Protein AF-A0A833DCB8-F1 (afdb_monomer_lite)

Foldseek 3Di:
DAFLLVLLVVLLVVLLVVLLVVLQVCLVPVQCVPPRNVRSVVSSVLSVLFRSLLSSLLSSLLSSQVSCCPHVVDDNVSSVVSNVVSVVSVVLLVVLVVCCVPPNDVVSVVVSSVLRNLSSVVSVVVSVVVSVVRVVVVVVVVVVPDDPPDDDDDDDDDDDDDDDPDPDPDDDDDDDDDDDDDDDDDDDDDPDPPDPVVSVVVSVVVSVVVVVVSVVVVD

Structure (mmCIF, N/CA/C/O backbone):
data_AF-A0A833DCB8-F1
#
_entry.id   AF-A0A833DCB8-F1
#
loop_
_atom_site.group_PDB
_atom_site.id
_atom_site.type_symbol
_atom_site.label_atom_id
_atom_site.label_alt_id
_atom_site.label_comp_id
_atom_site.label_asym_id
_atom_site.label_entity_id
_atom_site.label_seq_id
_atom_site.pdbx_PDB_ins_code
_atom_site.Cartn_x
_atom_site.Cartn_y
_atom_site.Cartn_z
_atom_site.occupancy
_atom_site.B_iso_or_equiv
_atom_site.auth_seq_id
_atom_site.auth_comp_id
_atom_site.auth_asym_id
_atom_site.auth_atom_id
_atom_site.pdbx_PDB_model_num
ATOM 1 N N . MET A 1 1 ? -1.117 3.081 22.158 1.00 76.56 1 MET A N 1
ATOM 2 C CA . MET A 1 1 ? -2.091 3.249 21.068 1.00 76.56 1 MET A CA 1
ATOM 3 C C . MET A 1 1 ? -3.380 3.449 21.789 1.00 76.56 1 MET A C 1
ATOM 5 O O . MET A 1 1 ? -3.918 2.490 22.339 1.00 76.56 1 MET A O 1
ATOM 9 N N . ASP A 1 2 ? -3.735 4.713 21.882 1.00 86.19 2 ASP A N 1
ATOM 10 C CA . ASP A 1 2 ? -4.699 5.190 22.863 1.00 86.19 2 ASP A CA 1
ATOM 11 C C . ASP A 1 2 ? -5.912 5.779 22.121 1.00 86.19 2 ASP A C 1
ATOM 13 O O . ASP A 1 2 ? -7.024 5.762 22.642 1.00 86.19 2 ASP A O 1
ATOM 17 N N . GLU A 1 3 ? -5.714 6.167 20.854 1.00 89.44 3 GLU A N 1
ATOM 18 C CA . GLU A 1 3 ? -6.728 6.666 19.926 1.00 89.44 3 GLU A CA 1
ATOM 19 C C . GLU A 1 3 ? -6.851 5.756 18.683 1.00 89.44 3 GLU A C 1
ATOM 21 O O . GLU A 1 3 ? -6.022 4.876 18.426 1.00 89.44 3 GLU A O 1
ATOM 26 N N . LEU A 1 4 ? -7.918 5.916 17.891 1.00 88.69 4 LEU A N 1
ATOM 27 C CA . LEU A 1 4 ? -8.176 5.051 16.728 1.00 88.69 4 LEU A CA 1
ATOM 28 C C . LEU A 1 4 ? -7.333 5.429 15.503 1.00 88.69 4 LEU A C 1
ATOM 30 O O . LEU A 1 4 ? -6.985 4.567 14.686 1.00 88.69 4 LEU A O 1
ATOM 34 N N . GLU A 1 5 ? -7.026 6.712 15.363 1.00 91.25 5 GLU A N 1
ATOM 35 C CA . GLU A 1 5 ? -6.170 7.289 14.335 1.00 91.25 5 GLU A CA 1
ATOM 36 C C . GLU A 1 5 ? -4.721 6.805 14.447 1.00 91.25 5 GLU A C 1
ATOM 38 O O . GLU A 1 5 ? -4.093 6.558 13.413 1.00 91.25 5 GLU A O 1
ATOM 43 N N . ASP A 1 6 ? -4.232 6.534 15.661 1.00 92.25 6 ASP A N 1
ATOM 44 C CA . ASP A 1 6 ? -2.918 5.928 15.906 1.00 92.25 6 ASP A CA 1
ATOM 45 C C . ASP A 1 6 ? -2.732 4.639 15.094 1.00 92.25 6 ASP A C 1
ATOM 47 O O . ASP A 1 6 ? -1.677 4.412 14.503 1.00 92.25 6 ASP A O 1
ATOM 51 N N . GLY A 1 7 ? -3.767 3.796 15.003 1.00 94.88 7 GLY A N 1
ATOM 52 C CA . GLY A 1 7 ? -3.706 2.560 14.221 1.00 94.88 7 GLY A CA 1
ATOM 53 C C . GLY A 1 7 ? -3.503 2.804 12.731 1.00 94.88 7 GLY A C 1
ATOM 54 O O . GLY A 1 7 ? -2.768 2.066 12.074 1.00 94.88 7 GLY A O 1
ATOM 55 N N . ILE A 1 8 ? -4.125 3.856 12.192 1.00 93.06 8 ILE A N 1
ATOM 56 C CA . ILE A 1 8 ? -3.953 4.261 10.792 1.00 93.06 8 ILE A CA 1
ATOM 57 C C . ILE A 1 8 ? -2.515 4.747 10.579 1.00 93.06 8 ILE A C 1
ATOM 59 O O . ILE A 1 8 ? -1.866 4.328 9.617 1.00 93.06 8 ILE A O 1
ATOM 63 N N . VAL A 1 9 ? -2.000 5.585 11.484 1.00 95.25 9 VAL A N 1
ATOM 64 C CA . VAL A 1 9 ? -0.655 6.177 11.399 1.00 95.25 9 VAL A CA 1
ATOM 65 C C . VAL A 1 9 ? 0.438 5.120 11.567 1.00 95.25 9 VAL A C 1
ATOM 67 O O . VAL A 1 9 ? 1.343 5.036 10.734 1.00 95.25 9 VAL A O 1
ATOM 70 N N . TYR A 1 10 ? 0.350 4.268 12.589 1.00 96.06 10 TYR A N 1
ATOM 71 C CA . TYR A 1 10 ? 1.314 3.190 12.817 1.00 96.06 10 TYR A CA 1
ATOM 72 C C . TYR A 1 10 ? 1.258 2.142 11.711 1.00 96.06 10 TYR A C 1
ATOM 74 O O . TYR A 1 10 ? 2.305 1.724 11.216 1.00 96.06 10 TYR A O 1
ATOM 82 N N . GLY A 1 11 ? 0.057 1.778 11.251 1.00 96.69 11 GLY A N 1
ATOM 83 C CA . GLY A 1 11 ? -0.112 0.909 10.091 1.00 96.69 11 GLY A CA 1
ATOM 84 C C . GLY A 1 11 ? 0.588 1.481 8.857 1.00 96.69 11 GLY A C 1
ATOM 85 O O . GLY A 1 11 ? 1.397 0.790 8.238 1.00 96.69 11 GLY A O 1
ATOM 86 N N . ALA A 1 12 ? 0.345 2.753 8.531 1.00 95.75 12 ALA A N 1
ATOM 87 C CA . ALA A 1 12 ? 0.998 3.447 7.421 1.00 95.75 12 ALA A CA 1
ATOM 88 C C . ALA A 1 12 ? 2.532 3.471 7.557 1.00 95.75 12 ALA A C 1
ATOM 90 O O . ALA A 1 12 ? 3.237 3.169 6.594 1.00 95.75 12 ALA A O 1
ATOM 91 N N . ALA A 1 13 ? 3.056 3.766 8.751 1.00 96.62 13 ALA A N 1
ATOM 92 C CA . ALA A 1 13 ? 4.493 3.779 9.023 1.00 96.62 13 ALA A CA 1
ATOM 93 C C . ALA A 1 13 ? 5.138 2.394 8.836 1.00 96.62 13 ALA A C 1
ATOM 95 O O . ALA A 1 13 ? 6.188 2.284 8.200 1.00 96.62 13 ALA A O 1
ATOM 96 N N . CYS A 1 14 ? 4.489 1.325 9.314 1.00 96.88 14 CYS A N 1
ATOM 97 C CA . CYS A 1 14 ? 4.938 -0.048 9.077 1.00 96.88 14 CYS A CA 1
ATOM 98 C C . CYS A 1 14 ? 4.983 -0.385 7.577 1.00 96.88 14 CYS A C 1
ATOM 100 O O . CYS A 1 14 ? 5.952 -0.987 7.116 1.00 96.88 14 CYS A O 1
ATOM 102 N N . GLY A 1 15 ? 3.970 0.031 6.810 1.00 96.06 15 GLY A N 1
ATOM 103 C CA . GLY A 1 15 ? 3.917 -0.173 5.359 1.00 96.06 15 GLY A CA 1
ATOM 104 C C . GLY A 1 15 ? 5.004 0.581 4.604 1.00 96.06 15 GLY A C 1
ATOM 105 O O . GLY A 1 15 ? 5.627 0.011 3.713 1.00 96.06 15 GLY A O 1
ATOM 106 N N . LEU A 1 16 ? 5.289 1.827 4.993 1.00 94.44 16 LEU A N 1
ATOM 107 C CA . LEU A 1 16 ? 6.409 2.593 4.437 1.00 94.44 16 LEU A CA 1
ATOM 108 C C . LEU A 1 16 ? 7.745 1.891 4.673 1.00 94.44 16 LEU A C 1
ATOM 110 O O . LEU A 1 16 ? 8.531 1.760 3.738 1.00 94.44 16 LEU A O 1
ATOM 114 N N . GLY A 1 17 ? 7.994 1.433 5.904 1.00 95.69 17 GLY A N 1
ATOM 115 C CA . GLY A 1 17 ? 9.221 0.719 6.252 1.00 95.69 17 GLY A CA 1
ATOM 116 C C . GLY A 1 17 ? 9.374 -0.575 5.453 1.00 95.69 17 GLY A C 1
ATOM 117 O O . GLY A 1 17 ? 10.402 -0.780 4.813 1.00 95.69 17 GLY A O 1
ATOM 118 N N . PHE A 1 18 ? 8.323 -1.402 5.423 1.00 95.31 18 PHE A N 1
ATOM 119 C CA . PHE A 1 18 ? 8.301 -2.639 4.642 1.00 95.31 18 PHE A CA 1
ATOM 120 C C . PHE A 1 18 ? 8.544 -2.372 3.153 1.00 95.31 18 PHE A C 1
ATOM 122 O O . PHE A 1 18 ? 9.440 -2.966 2.555 1.00 95.31 18 PHE A O 1
ATOM 129 N N . GLY A 1 19 ? 7.789 -1.437 2.568 1.00 94.31 19 GLY A N 1
ATOM 130 C CA . GLY A 1 19 ? 7.913 -1.078 1.162 1.00 94.31 19 GLY A CA 1
ATOM 131 C C . GLY A 1 19 ? 9.297 -0.522 0.827 1.00 94.31 19 GLY A C 1
ATOM 132 O O . GLY A 1 19 ? 9.844 -0.848 -0.221 1.00 94.31 19 GLY A O 1
ATOM 133 N N . ALA A 1 20 ? 9.896 0.287 1.705 1.00 92.94 20 ALA A N 1
ATOM 134 C CA . ALA A 1 20 ? 11.244 0.812 1.503 1.00 92.94 20 ALA A CA 1
ATOM 135 C C . ALA A 1 20 ? 12.294 -0.304 1.480 1.00 92.94 20 ALA A C 1
ATOM 137 O O . ALA A 1 20 ? 13.124 -0.339 0.571 1.00 92.94 20 ALA A O 1
ATOM 138 N N . THR A 1 21 ? 12.239 -1.238 2.433 1.00 93.94 21 THR A N 1
ATOM 139 C CA . THR A 1 21 ? 13.146 -2.393 2.461 1.00 93.94 21 THR A CA 1
ATOM 140 C C . THR A 1 21 ? 12.972 -3.270 1.225 1.00 93.94 21 THR A C 1
ATOM 142 O O . THR A 1 21 ? 13.959 -3.627 0.582 1.00 93.94 21 THR A O 1
ATOM 145 N N . GLU A 1 22 ? 11.727 -3.572 0.854 1.00 93.19 22 GLU A N 1
ATOM 146 C CA . GLU A 1 22 ? 11.414 -4.353 -0.340 1.00 93.19 22 GLU A CA 1
ATOM 147 C C . GLU A 1 22 ? 11.957 -3.670 -1.603 1.00 93.19 22 GLU A C 1
ATOM 149 O O . GLU A 1 22 ? 12.611 -4.291 -2.439 1.00 93.19 22 GLU A O 1
ATOM 154 N N . ASN A 1 23 ? 11.749 -2.361 -1.719 1.00 92.69 23 ASN A N 1
ATOM 155 C CA . ASN A 1 23 ? 12.178 -1.589 -2.868 1.00 92.69 23 ASN A CA 1
ATOM 156 C C . ASN A 1 23 ? 13.705 -1.542 -3.024 1.00 92.69 23 ASN A C 1
ATOM 158 O O . ASN A 1 23 ? 14.220 -1.706 -4.129 1.00 92.69 23 ASN A O 1
ATOM 162 N N . VAL A 1 24 ? 14.437 -1.366 -1.922 1.00 91.12 24 VAL A N 1
ATOM 163 C CA . VAL A 1 24 ? 15.904 -1.435 -1.938 1.00 91.12 24 VAL A CA 1
ATOM 164 C C . VAL A 1 24 ? 16.368 -2.814 -2.399 1.00 91.12 24 VAL A C 1
ATOM 166 O O . VAL A 1 24 ? 17.263 -2.897 -3.237 1.00 91.12 24 VAL A O 1
ATOM 169 N N . MET A 1 25 ? 15.735 -3.887 -1.913 1.00 92.94 25 MET A N 1
ATOM 170 C CA . MET A 1 25 ? 16.063 -5.247 -2.338 1.00 92.94 25 MET A CA 1
ATOM 171 C C . MET A 1 25 ? 15.856 -5.424 -3.848 1.00 92.94 25 MET A C 1
ATOM 173 O O . MET A 1 25 ? 16.794 -5.828 -4.524 1.00 92.94 25 MET A O 1
ATOM 177 N N . TYR A 1 26 ? 14.701 -5.027 -4.395 1.00 90.88 26 TYR A N 1
ATOM 178 C CA . TYR A 1 26 ? 14.439 -5.080 -5.843 1.00 90.88 26 TYR A CA 1
ATOM 179 C C . TYR A 1 26 ? 15.390 -4.206 -6.666 1.00 90.88 26 TYR A C 1
ATOM 181 O O . TYR A 1 26 ? 15.801 -4.592 -7.759 1.00 90.88 26 TYR A O 1
ATOM 189 N N . GLY A 1 27 ? 15.750 -3.026 -6.162 1.00 91.12 27 GLY A N 1
ATOM 190 C CA . GLY A 1 27 ? 16.742 -2.171 -6.805 1.00 91.12 27 GLY A CA 1
ATOM 191 C C . GLY A 1 27 ? 18.103 -2.860 -6.900 1.00 91.12 27 GLY A C 1
ATOM 192 O O . GLY A 1 27 ? 18.726 -2.831 -7.959 1.00 91.12 27 GLY A O 1
ATOM 193 N N . LEU A 1 28 ? 18.551 -3.491 -5.810 1.00 92.19 28 LEU A N 1
ATOM 194 C CA . LEU A 1 28 ? 19.846 -4.168 -5.724 1.00 92.19 28 LEU A CA 1
ATOM 195 C C . LEU A 1 28 ? 19.892 -5.501 -6.478 1.00 92.19 28 LEU A C 1
ATOM 197 O O . LEU A 1 28 ? 20.966 -5.877 -6.942 1.00 92.19 28 LEU A O 1
ATOM 201 N N . THR A 1 29 ? 18.772 -6.217 -6.590 1.00 92.19 29 THR A N 1
ATOM 202 C CA . THR A 1 29 ? 18.709 -7.490 -7.318 1.00 92.19 29 THR A CA 1
ATOM 203 C C . THR A 1 29 ? 18.375 -7.265 -8.789 1.00 92.19 29 THR A C 1
ATOM 205 O O . THR A 1 29 ? 19.232 -7.453 -9.647 1.00 92.19 29 THR A O 1
ATOM 208 N N . GLU A 1 30 ? 17.163 -6.807 -9.091 1.00 90.50 30 GLU A N 1
ATOM 209 C CA . GLU A 1 30 ? 16.646 -6.704 -10.460 1.00 90.50 30 GLU A CA 1
ATOM 210 C C . GLU A 1 30 ? 17.193 -5.469 -11.181 1.00 90.50 30 GLU A C 1
ATOM 212 O O . GLU A 1 30 ? 17.676 -5.549 -12.309 1.00 90.50 30 GLU A O 1
ATOM 217 N N . GLY A 1 31 ? 17.151 -4.306 -10.525 1.00 90.56 31 GLY A N 1
ATOM 218 C CA . GLY A 1 31 ? 17.529 -3.038 -11.158 1.00 90.56 31 GLY A CA 1
ATOM 219 C C . GLY A 1 31 ? 19.014 -2.970 -11.484 1.00 90.56 31 GLY A C 1
ATOM 220 O O . GLY A 1 31 ? 19.402 -2.576 -12.587 1.00 90.56 31 GLY A O 1
ATOM 221 N N . LEU A 1 32 ? 19.841 -3.397 -10.530 1.00 91.00 32 LEU A N 1
ATOM 222 C CA . LEU A 1 32 ? 21.285 -3.465 -10.687 1.00 91.00 32 LEU A CA 1
ATOM 223 C C . LEU A 1 32 ? 21.687 -4.477 -11.766 1.00 91.00 32 LEU A C 1
ATOM 225 O O . LEU A 1 32 ? 22.561 -4.172 -12.576 1.00 91.00 32 LEU A O 1
ATOM 229 N N . ALA A 1 33 ? 21.037 -5.644 -11.815 1.00 93.62 33 ALA A N 1
ATOM 230 C CA . ALA A 1 33 ? 21.297 -6.650 -12.843 1.00 93.62 33 ALA A CA 1
ATOM 231 C C . ALA A 1 33 ? 20.876 -6.182 -14.245 1.00 93.62 33 ALA A C 1
ATOM 233 O O . ALA A 1 33 ? 21.573 -6.465 -15.216 1.00 93.62 33 ALA A O 1
ATOM 234 N N . ALA A 1 34 ? 19.771 -5.440 -14.355 1.00 91.19 34 ALA A N 1
ATOM 235 C CA . ALA A 1 34 ? 19.236 -4.995 -15.637 1.00 91.19 34 ALA A CA 1
ATOM 236 C C . ALA A 1 34 ? 20.060 -3.872 -16.290 1.00 91.19 34 ALA A C 1
ATOM 238 O O . ALA A 1 34 ? 20.309 -3.915 -17.493 1.00 91.19 34 ALA A O 1
ATOM 239 N N . ALA A 1 35 ? 20.467 -2.849 -15.526 1.00 92.75 35 ALA A N 1
ATOM 240 C CA . ALA A 1 35 ? 21.157 -1.678 -16.088 1.00 92.75 35 ALA A CA 1
ATOM 241 C C . ALA A 1 35 ? 22.149 -1.009 -15.117 1.00 92.75 35 ALA A C 1
ATOM 243 O O . ALA A 1 35 ? 22.366 0.208 -15.161 1.00 92.75 35 ALA A O 1
ATOM 244 N N . GLY A 1 36 ? 22.752 -1.782 -14.211 1.00 93.56 36 GLY A N 1
ATOM 245 C CA . GLY A 1 36 ? 23.718 -1.272 -13.243 1.00 93.56 36 GLY A CA 1
ATOM 246 C C . GLY A 1 36 ? 23.106 -0.223 -12.312 1.00 93.56 36 GLY A C 1
ATOM 247 O O . GLY A 1 36 ? 21.924 -0.264 -11.972 1.00 93.56 36 GLY A O 1
ATOM 248 N N . PHE A 1 37 ? 23.916 0.749 -11.888 1.00 92.94 37 PHE A N 1
ATOM 249 C CA . PHE A 1 37 ? 23.464 1.794 -10.965 1.00 92.94 37 PHE A CA 1
ATOM 250 C C . PHE A 1 37 ? 22.255 2.582 -11.501 1.00 92.94 37 PHE A C 1
ATOM 252 O O . PHE A 1 37 ? 21.364 2.935 -10.732 1.00 92.94 37 PHE A O 1
ATOM 259 N N . ALA A 1 38 ? 22.197 2.825 -12.816 1.00 92.50 38 ALA A N 1
ATOM 260 C CA . ALA A 1 38 ? 21.089 3.543 -13.440 1.00 92.50 38 ALA A CA 1
ATOM 261 C C . ALA A 1 38 ? 19.772 2.752 -13.355 1.00 92.50 38 ALA A C 1
ATOM 263 O O . ALA A 1 38 ? 18.747 3.324 -12.987 1.00 92.50 38 ALA A O 1
ATOM 264 N N . GLY A 1 39 ? 19.805 1.441 -13.622 1.00 90.31 39 GLY A N 1
ATOM 265 C CA . GLY A 1 39 ? 18.637 0.565 -13.480 1.00 90.31 39 GLY A CA 1
ATOM 266 C C . GLY A 1 39 ? 18.159 0.448 -12.036 1.00 90.31 39 GLY A C 1
ATOM 267 O O . GLY A 1 39 ? 16.965 0.574 -11.769 1.00 90.31 39 GLY A O 1
ATOM 268 N N . MET A 1 40 ? 19.092 0.298 -11.092 1.00 92.81 40 MET A N 1
ATOM 269 C CA . MET A 1 40 ? 18.798 0.313 -9.657 1.00 92.81 40 MET A CA 1
ATOM 270 C C . MET A 1 40 ? 18.100 1.614 -9.246 1.00 92.81 40 MET A C 1
ATOM 272 O O . MET A 1 40 ? 17.023 1.573 -8.652 1.00 92.81 40 MET A O 1
ATOM 276 N N . ALA A 1 41 ? 18.688 2.769 -9.572 1.00 92.25 41 ALA A N 1
ATOM 277 C CA . ALA A 1 41 ? 18.132 4.070 -9.213 1.00 92.25 41 ALA A CA 1
ATOM 278 C C . ALA A 1 41 ? 16.745 4.287 -9.839 1.00 92.25 41 ALA A C 1
ATOM 280 O O . ALA A 1 41 ? 15.821 4.727 -9.155 1.00 92.25 41 ALA A O 1
ATOM 281 N N . PHE A 1 42 ? 16.581 3.929 -11.115 1.00 90.75 42 PHE A N 1
ATOM 282 C CA . PHE A 1 42 ? 15.309 4.042 -11.821 1.00 90.75 42 PHE A CA 1
ATOM 283 C C . PHE A 1 42 ? 14.210 3.183 -11.184 1.00 90.75 42 PHE A C 1
ATOM 285 O O . PHE A 1 42 ? 13.135 3.701 -10.866 1.00 90.75 42 PHE A O 1
ATOM 292 N N . LEU A 1 43 ? 14.482 1.894 -10.936 1.00 90.69 43 LEU A N 1
ATOM 293 C CA . LEU A 1 43 ? 13.506 1.008 -10.300 1.00 90.69 43 LEU A CA 1
ATOM 294 C C . LEU A 1 43 ? 13.140 1.488 -8.898 1.00 90.69 43 LEU A C 1
ATOM 296 O O . LEU A 1 43 ? 11.953 1.522 -8.578 1.00 90.69 43 LEU A O 1
ATOM 300 N N . ILE A 1 44 ? 14.117 1.924 -8.095 1.00 91.50 44 ILE A N 1
ATOM 301 C CA . ILE A 1 44 ? 13.858 2.457 -6.753 1.00 91.50 44 ILE A CA 1
ATOM 302 C C . ILE A 1 44 ? 12.895 3.649 -6.817 1.00 91.50 44 ILE A C 1
ATOM 304 O O . ILE A 1 44 ? 11.943 3.711 -6.035 1.00 91.50 44 ILE A O 1
ATOM 308 N N . VAL A 1 45 ? 13.080 4.581 -7.753 1.00 91.00 45 VAL A N 1
ATOM 309 C CA . VAL A 1 45 ? 12.201 5.755 -7.882 1.00 91.00 45 VAL A CA 1
ATOM 310 C C . VAL A 1 45 ? 10.777 5.349 -8.271 1.00 91.00 45 VAL A C 1
ATOM 312 O O . VAL A 1 45 ? 9.822 5.724 -7.587 1.00 91.00 45 VAL A O 1
ATOM 315 N N . ILE A 1 46 ? 10.615 4.540 -9.320 1.00 90.12 46 ILE A N 1
ATOM 316 C CA . ILE A 1 46 ? 9.288 4.125 -9.806 1.00 90.12 46 ILE A CA 1
ATOM 317 C C . ILE A 1 46 ? 8.532 3.312 -8.749 1.00 90.12 46 ILE A C 1
ATOM 319 O O . ILE A 1 46 ? 7.339 3.528 -8.511 1.00 90.12 46 ILE A O 1
ATOM 323 N N . ARG A 1 47 ? 9.219 2.401 -8.060 1.00 90.31 47 ARG A N 1
ATOM 324 C CA . ARG A 1 47 ? 8.633 1.573 -6.999 1.00 90.31 47 ARG A CA 1
ATOM 325 C C . ARG A 1 47 ? 8.331 2.351 -5.722 1.00 90.31 47 ARG A C 1
ATOM 327 O O . ARG A 1 47 ? 7.431 1.957 -4.987 1.00 90.31 47 ARG A O 1
ATOM 334 N N . THR A 1 48 ? 9.008 3.474 -5.478 1.00 89.06 48 THR A N 1
ATOM 335 C CA . THR A 1 48 ? 8.661 4.371 -4.364 1.00 89.06 48 THR A CA 1
ATOM 336 C C . THR A 1 48 ? 7.264 4.951 -4.545 1.00 89.06 48 THR A C 1
ATOM 338 O O . THR A 1 48 ? 6.472 4.978 -3.610 1.00 89.06 48 THR A O 1
ATOM 341 N N . VAL A 1 49 ? 6.926 5.368 -5.763 1.00 86.81 49 VAL A N 1
ATOM 342 C CA . VAL A 1 49 ? 5.599 5.927 -6.044 1.00 86.81 49 VAL A CA 1
ATOM 343 C C . VAL A 1 49 ? 4.537 4.829 -6.162 1.00 86.81 49 VAL A C 1
ATOM 345 O O . VAL A 1 49 ? 3.394 5.042 -5.773 1.00 86.81 49 VAL A O 1
ATOM 348 N N . SER A 1 50 ? 4.900 3.650 -6.671 1.00 88.88 50 SER A N 1
ATOM 349 C CA . SER A 1 50 ? 3.937 2.573 -6.923 1.00 88.88 50 SER A CA 1
ATOM 350 C C . SER A 1 50 ? 3.782 1.584 -5.757 1.00 88.88 50 SER A C 1
ATOM 352 O O . SER A 1 50 ? 2.707 1.512 -5.165 1.00 88.88 50 SER A O 1
ATOM 354 N N . SER A 1 51 ? 4.841 0.860 -5.380 1.00 88.94 51 SER A N 1
ATOM 355 C CA . SER A 1 51 ? 4.796 -0.186 -4.342 1.00 88.94 51 SER A CA 1
ATOM 356 C C . SER A 1 51 ? 4.767 0.385 -2.919 1.00 88.94 51 SER A C 1
ATOM 358 O O . SER A 1 51 ? 3.921 0.003 -2.111 1.00 88.94 51 SER A O 1
ATOM 360 N N . ILE A 1 52 ? 5.644 1.344 -2.590 1.00 93.50 52 ILE A N 1
ATOM 361 C CA . ILE A 1 52 ? 5.749 1.843 -1.204 1.00 93.50 52 ILE A CA 1
ATOM 362 C C . ILE A 1 52 ? 4.440 2.502 -0.752 1.00 93.50 52 ILE A C 1
ATOM 364 O O . ILE A 1 52 ? 3.971 2.255 0.361 1.00 93.50 52 ILE A O 1
ATOM 368 N N . LEU A 1 53 ? 3.813 3.301 -1.620 1.00 91.75 53 LEU A N 1
ATOM 369 C CA . LEU A 1 53 ? 2.528 3.924 -1.303 1.00 91.75 53 LEU A CA 1
ATOM 370 C C . LEU A 1 53 ? 1.382 2.905 -1.217 1.00 91.75 53 LEU A C 1
ATOM 372 O O . LEU A 1 53 ? 0.497 3.065 -0.377 1.00 91.75 53 LEU A O 1
ATOM 376 N N . LEU A 1 54 ? 1.405 1.833 -2.015 1.00 93.88 54 LEU A N 1
ATOM 377 C CA . LEU A 1 54 ? 0.452 0.730 -1.877 1.00 93.88 54 LEU A CA 1
ATOM 378 C C . LEU A 1 54 ? 0.596 0.037 -0.517 1.00 93.88 54 LEU A C 1
ATOM 380 O O . LEU A 1 54 ? -0.409 -0.219 0.153 1.00 93.88 54 LEU A O 1
ATOM 384 N N . HIS A 1 55 ? 1.828 -0.255 -0.095 1.00 95.69 55 HIS A N 1
ATOM 385 C CA . HIS A 1 55 ? 2.087 -0.838 1.218 1.00 95.69 55 HIS A CA 1
ATOM 386 C C . HIS A 1 55 ? 1.582 0.076 2.326 1.00 95.69 55 HIS A C 1
ATOM 388 O O . HIS A 1 55 ? 0.803 -0.390 3.147 1.00 95.69 55 HIS A O 1
ATOM 394 N N . LEU A 1 56 ? 1.906 1.373 2.285 1.00 95.44 56 LEU A N 1
ATOM 395 C CA . LEU A 1 56 ? 1.364 2.369 3.215 1.00 95.44 56 LEU A CA 1
ATOM 396 C C . LEU A 1 56 ? -0.166 2.288 3.316 1.00 95.44 56 LEU A C 1
ATOM 398 O O . LEU A 1 56 ? -0.711 2.233 4.417 1.00 95.44 56 LEU A O 1
ATOM 402 N N . VAL A 1 57 ? -0.873 2.270 2.182 1.00 93.75 57 VAL A N 1
ATOM 403 C CA . VAL A 1 57 ? -2.344 2.269 2.173 1.00 93.75 57 VAL A CA 1
ATOM 404 C C . VAL A 1 57 ? -2.889 0.963 2.749 1.00 93.75 57 VAL A C 1
ATOM 406 O O . VAL A 1 57 ? -3.747 0.974 3.631 1.00 93.75 57 VAL A O 1
ATOM 409 N N . THR A 1 58 ? -2.385 -0.174 2.286 1.00 95.94 58 THR A N 1
ATOM 410 C CA . THR A 1 58 ? -2.885 -1.502 2.674 1.00 95.94 58 THR A CA 1
ATOM 411 C C . THR A 1 58 ? -2.611 -1.814 4.147 1.00 95.94 58 THR A C 1
ATOM 413 O O . THR A 1 58 ? -3.502 -2.287 4.861 1.00 95.94 58 THR A O 1
ATOM 416 N N . THR A 1 59 ? -1.431 -1.472 4.661 1.00 97.19 59 THR A N 1
ATOM 417 C CA . THR A 1 59 ? -1.113 -1.657 6.081 1.00 97.19 59 THR A CA 1
ATOM 418 C C . THR A 1 59 ? -1.856 -0.667 6.974 1.00 97.19 59 THR A C 1
ATOM 420 O O . THR A 1 59 ? -2.203 -1.036 8.094 1.00 97.19 59 THR A O 1
ATOM 423 N N . SER A 1 60 ? -2.190 0.539 6.491 1.00 95.81 60 SER A N 1
ATOM 424 C CA . SER A 1 60 ? -3.034 1.485 7.242 1.00 95.81 60 SER A CA 1
ATOM 425 C C . SER A 1 60 ? -4.443 0.937 7.506 1.00 95.81 60 SER A C 1
ATOM 427 O O . SER A 1 60 ? -4.964 1.096 8.609 1.00 95.81 60 SER A O 1
ATOM 429 N N . TYR A 1 61 ? -5.038 0.203 6.552 1.00 94.69 61 TYR A N 1
ATOM 430 C CA . TYR A 1 61 ? -6.326 -0.469 6.764 1.00 94.69 61 TYR A CA 1
ATOM 431 C C . TYR A 1 61 ? -6.226 -1.534 7.854 1.00 94.69 61 TYR A C 1
ATOM 433 O O . TYR A 1 61 ? -7.046 -1.561 8.772 1.00 94.69 61 TYR A O 1
ATOM 441 N N . THR A 1 62 ? -5.202 -2.386 7.786 1.00 96.56 62 THR A N 1
ATOM 442 C CA . THR A 1 62 ? -4.987 -3.430 8.800 1.00 96.56 62 THR A CA 1
ATOM 443 C C . THR A 1 62 ? -4.745 -2.808 10.179 1.00 96.56 62 THR A C 1
ATOM 445 O O . THR A 1 62 ? -5.366 -3.228 11.154 1.00 96.56 62 THR A O 1
ATOM 448 N N . GLY A 1 63 ? -3.926 -1.754 10.251 1.00 96.69 63 GLY A N 1
ATOM 449 C CA . GLY A 1 63 ? -3.675 -0.990 11.473 1.00 96.69 63 GLY A CA 1
ATOM 450 C C . GLY A 1 63 ? -4.941 -0.360 12.061 1.00 96.69 63 GLY A C 1
ATOM 451 O O . GLY A 1 63 ? -5.166 -0.460 13.265 1.00 96.69 63 GLY A O 1
ATOM 452 N N . HIS A 1 64 ? -5.839 0.176 11.226 1.00 94.38 64 HIS A N 1
ATOM 453 C CA . HIS A 1 64 ? -7.149 0.656 11.678 1.00 94.38 64 HIS A CA 1
ATOM 454 C C . HIS A 1 64 ? -7.997 -0.460 12.305 1.00 94.38 64 HIS A C 1
ATOM 456 O O . HIS A 1 64 ? -8.627 -0.256 13.342 1.00 94.38 64 HIS A O 1
ATOM 462 N N . GLY A 1 65 ? -8.003 -1.653 11.703 1.00 94.75 65 GLY A N 1
ATOM 463 C CA . GLY A 1 65 ? -8.687 -2.818 12.264 1.00 94.75 65 GLY A CA 1
ATOM 464 C C . GLY A 1 65 ? -8.134 -3.222 13.632 1.00 94.75 65 GLY A C 1
ATOM 465 O O . GLY A 1 65 ? -8.913 -3.481 14.548 1.00 94.75 65 GLY A O 1
ATOM 466 N N . ILE A 1 66 ? -6.806 -3.220 13.783 1.00 97.12 66 ILE A N 1
ATOM 467 C CA . ILE A 1 66 ? -6.124 -3.496 15.058 1.00 97.12 66 ILE A CA 1
ATOM 468 C C . ILE A 1 66 ? -6.482 -2.435 16.107 1.00 97.12 66 ILE A C 1
ATOM 470 O O . ILE A 1 66 ? -6.791 -2.798 17.239 1.00 97.12 66 ILE A O 1
ATOM 474 N N . ALA A 1 67 ? -6.523 -1.151 15.742 1.00 95.88 67 ALA A N 1
ATOM 475 C CA . ALA A 1 67 ? -6.952 -0.094 16.657 1.00 95.88 67 ALA A CA 1
ATOM 476 C C . ALA A 1 67 ? -8.391 -0.273 17.134 1.00 95.88 67 ALA A C 1
ATOM 478 O O . ALA A 1 67 ? -8.642 -0.193 18.331 1.00 95.88 67 ALA A O 1
ATOM 479 N N . ARG A 1 68 ? -9.330 -0.610 16.243 1.00 92.56 68 ARG A N 1
ATOM 480 C CA . ARG A 1 68 ? -10.718 -0.890 16.653 1.00 92.56 68 ARG A CA 1
ATOM 481 C C . ARG A 1 68 ? -10.811 -2.085 17.604 1.00 92.56 68 ARG A C 1
ATOM 483 O O . ARG A 1 68 ? -11.584 -2.049 18.554 1.00 92.56 68 ARG A O 1
ATOM 490 N N . TYR A 1 69 ? -9.998 -3.115 17.390 1.00 96.25 69 TYR A N 1
ATOM 491 C CA . TYR A 1 69 ? -9.914 -4.258 18.300 1.00 96.25 69 TYR A CA 1
ATOM 492 C C . TYR A 1 69 ? -9.346 -3.872 19.677 1.00 96.25 69 TYR A C 1
ATOM 494 O O . TYR A 1 69 ? -9.932 -4.217 20.699 1.00 96.25 69 TYR A O 1
ATOM 502 N N . MET A 1 70 ? -8.229 -3.140 19.720 1.00 95.50 70 MET A N 1
ATOM 503 C CA . MET A 1 70 ? -7.521 -2.841 20.972 1.00 95.50 70 MET A CA 1
ATOM 504 C C . MET A 1 70 ? -8.141 -1.695 21.780 1.00 95.50 70 MET A C 1
ATOM 506 O O . MET A 1 70 ? -8.170 -1.779 23.002 1.00 95.50 70 MET A O 1
ATOM 510 N N . VAL A 1 71 ? -8.611 -0.637 21.114 1.00 93.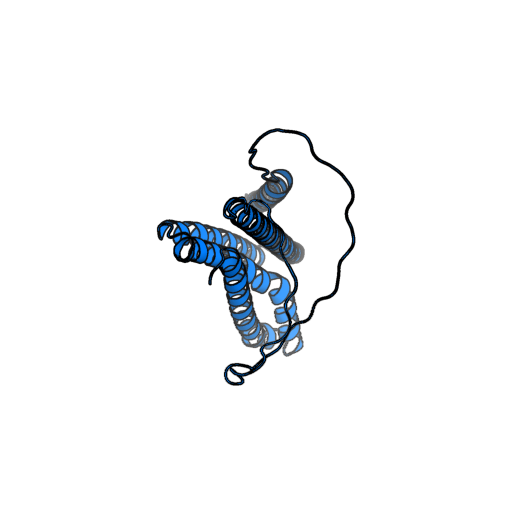50 71 VAL A N 1
ATOM 511 C CA . VAL A 1 71 ? -9.095 0.598 21.757 1.00 93.50 71 VAL A CA 1
ATOM 512 C C . VAL A 1 71 ? -10.595 0.518 22.045 1.00 93.50 71 VAL A C 1
ATOM 514 O O . VAL A 1 71 ? -11.017 0.768 23.168 1.00 93.50 71 VAL A O 1
ATOM 517 N N . ASN A 1 72 ? -11.409 0.099 21.068 1.00 90.62 72 ASN A N 1
ATOM 518 C CA . ASN A 1 72 ? -12.866 -0.004 21.253 1.00 90.62 72 ASN A CA 1
ATOM 519 C C . ASN A 1 72 ? -13.317 -1.348 21.852 1.00 90.62 72 ASN A C 1
ATOM 521 O O . ASN A 1 72 ? -14.506 -1.527 22.111 1.00 90.62 72 ASN A O 1
ATOM 525 N N . GLY A 1 73 ? -12.413 -2.322 22.008 1.00 92.75 73 GLY A N 1
ATOM 526 C CA . GLY A 1 73 ? -12.764 -3.675 22.453 1.00 92.75 73 GLY A CA 1
ATOM 527 C C . GLY A 1 73 ? -13.654 -4.441 21.465 1.00 92.75 73 GLY A C 1
ATOM 528 O O . GLY A 1 73 ? -14.388 -5.347 21.862 1.00 92.75 73 GLY A O 1
ATOM 529 N N . GLU A 1 74 ? -13.634 -4.073 20.180 1.00 94.12 74 GLU A N 1
ATOM 530 C CA . GLU A 1 74 ? -14.397 -4.772 19.143 1.00 94.12 74 GLU A CA 1
ATOM 531 C C . GLU A 1 74 ? -13.877 -6.208 18.936 1.00 94.12 74 GLU A C 1
ATOM 533 O O . GLU A 1 74 ? -12.717 -6.493 19.226 1.00 94.12 74 GLU A O 1
ATOM 538 N N . PRO A 1 75 ? -14.686 -7.147 18.413 1.00 95.38 75 PRO A N 1
ATOM 539 C CA . PRO A 1 75 ? -14.223 -8.512 18.182 1.00 95.38 75 PRO A CA 1
ATOM 540 C C . PRO A 1 75 ? -13.111 -8.576 17.124 1.00 95.38 75 PRO A C 1
ATOM 542 O O . PRO A 1 75 ? -13.091 -7.812 16.158 1.00 95.38 75 PRO A O 1
ATOM 545 N N . PHE A 1 76 ? -12.227 -9.574 17.239 1.00 96.19 76 PHE A N 1
ATOM 546 C CA . PHE A 1 76 ? -11.103 -9.789 16.312 1.00 96.19 76 PHE A CA 1
ATOM 547 C C . PHE A 1 76 ? -11.528 -9.943 14.835 1.00 96.19 76 PHE A C 1
ATOM 549 O O . PHE A 1 76 ? -10.749 -9.687 13.917 1.00 96.19 76 PHE A O 1
ATOM 556 N N . THR A 1 77 ? -12.792 -10.292 14.577 1.00 94.69 77 THR A N 1
ATOM 557 C CA . THR A 1 77 ? -13.391 -10.322 13.231 1.00 94.69 77 THR A CA 1
ATOM 558 C C . THR A 1 77 ? -13.278 -8.982 12.496 1.00 94.69 77 THR A C 1
ATOM 560 O O . THR A 1 77 ? -13.219 -8.957 11.266 1.00 94.69 77 THR A O 1
ATOM 563 N N . VAL A 1 78 ? -13.180 -7.868 13.225 1.00 92.19 78 VAL A N 1
ATOM 564 C CA . VAL A 1 78 ? -12.958 -6.532 12.661 1.00 92.19 78 VAL A CA 1
ATOM 565 C C . VAL A 1 78 ? -11.550 -6.393 12.091 1.00 92.19 78 VAL A C 1
ATOM 567 O O . VAL A 1 78 ? -11.404 -5.871 10.986 1.00 92.19 78 VAL A O 1
ATOM 570 N N . VAL A 1 79 ? -10.529 -6.928 12.769 1.00 95.50 79 VAL A N 1
ATOM 571 C CA . VAL A 1 79 ? -9.157 -6.989 12.237 1.00 95.50 79 VAL A CA 1
ATOM 572 C C . VAL A 1 79 ? -9.152 -7.764 10.925 1.00 95.50 79 VAL A C 1
ATOM 574 O O . VAL A 1 79 ? -8.644 -7.271 9.919 1.00 95.50 79 VAL A O 1
ATOM 577 N N . LEU A 1 80 ? -9.798 -8.935 10.909 1.00 95.25 80 LEU A N 1
ATOM 578 C CA . LEU A 1 80 ? -9.875 -9.780 9.719 1.00 95.25 80 LEU A CA 1
ATOM 579 C C . LEU A 1 80 ? -10.579 -9.074 8.554 1.00 95.25 80 LEU A C 1
ATOM 581 O O . LEU A 1 80 ? -10.109 -9.149 7.423 1.00 95.25 80 LEU A O 1
ATOM 585 N N . LYS A 1 81 ? -11.666 -8.339 8.818 1.00 92.75 81 LYS A N 1
ATOM 586 C CA . LYS A 1 81 ? -12.367 -7.547 7.798 1.00 92.75 81 LYS A CA 1
ATOM 587 C C . LYS A 1 81 ? -11.433 -6.545 7.119 1.00 92.75 81 LYS A C 1
ATOM 589 O O . LYS A 1 81 ? -11.390 -6.493 5.892 1.00 92.75 81 LYS A O 1
ATOM 594 N N . TYR A 1 82 ? -10.700 -5.742 7.889 1.00 92.12 82 TYR A N 1
ATOM 595 C CA . TYR A 1 82 ? -9.809 -4.737 7.302 1.00 92.12 82 TYR A CA 1
ATOM 596 C C . TYR A 1 82 ? -8.548 -5.341 6.684 1.00 92.12 82 TYR A C 1
ATOM 598 O O . TYR A 1 82 ? -8.077 -4.836 5.667 1.00 92.12 82 TYR A O 1
ATOM 606 N N . TYR A 1 83 ? -8.049 -6.448 7.234 1.00 94.12 83 TYR A N 1
ATOM 607 C CA . TYR A 1 83 ? -6.987 -7.228 6.609 1.00 94.12 83 TYR A CA 1
ATOM 608 C C . TYR A 1 83 ? -7.418 -7.768 5.239 1.00 94.12 83 TYR A C 1
ATOM 610 O O . TYR A 1 83 ? -6.685 -7.625 4.267 1.00 94.12 83 TYR A O 1
ATOM 618 N N . LEU A 1 84 ? -8.631 -8.315 5.113 1.00 92.50 84 LEU A N 1
ATOM 619 C CA . LEU A 1 84 ? -9.149 -8.784 3.825 1.00 92.50 84 LEU A CA 1
ATOM 620 C C . LEU A 1 84 ? -9.290 -7.644 2.811 1.00 92.50 84 LEU A C 1
ATOM 622 O O . LEU A 1 84 ? -8.929 -7.823 1.651 1.00 92.50 84 LEU A O 1
ATOM 626 N N . ILE A 1 85 ? -9.745 -6.462 3.240 1.00 91.56 85 ILE A N 1
ATOM 627 C CA . ILE A 1 85 ? -9.760 -5.267 2.379 1.00 91.56 85 ILE A CA 1
ATOM 628 C C . ILE A 1 85 ? -8.336 -4.937 1.904 1.00 91.56 85 ILE A C 1
ATOM 630 O O . ILE A 1 85 ? -8.127 -4.723 0.711 1.00 91.56 85 ILE A O 1
ATOM 634 N N . ALA A 1 86 ? -7.351 -4.948 2.807 1.00 93.75 86 ALA A N 1
ATOM 635 C CA . ALA A 1 86 ? -5.951 -4.709 2.465 1.00 93.75 86 ALA A CA 1
ATOM 636 C C . ALA A 1 86 ? -5.417 -5.731 1.448 1.00 93.75 86 ALA A C 1
ATOM 638 O O . ALA A 1 86 ? -4.798 -5.340 0.458 1.00 93.75 86 ALA A O 1
ATOM 639 N N . VAL A 1 87 ? -5.709 -7.020 1.649 1.00 93.81 87 VAL A N 1
ATOM 640 C CA . VAL A 1 87 ? -5.330 -8.102 0.731 1.00 93.81 87 VAL A CA 1
ATOM 641 C C . VAL A 1 87 ? -5.963 -7.906 -0.640 1.00 93.81 87 VAL A C 1
ATOM 643 O O . VAL A 1 87 ? -5.262 -8.033 -1.634 1.00 93.81 87 VAL A O 1
ATOM 646 N N . VAL A 1 88 ? -7.248 -7.555 -0.724 1.00 92.12 88 VAL A N 1
ATOM 647 C CA . VAL A 1 88 ? -7.925 -7.320 -2.010 1.00 92.12 88 VAL A CA 1
ATOM 648 C C . VAL A 1 88 ? -7.306 -6.140 -2.754 1.00 92.12 88 VAL A C 1
ATOM 650 O O . VAL A 1 88 ? -7.032 -6.248 -3.948 1.00 92.12 88 VAL A O 1
ATOM 653 N N . VAL A 1 89 ? -7.039 -5.028 -2.065 1.00 90.31 89 VAL A N 1
ATOM 654 C CA . VAL A 1 89 ? -6.398 -3.849 -2.670 1.00 90.31 89 VAL A CA 1
ATOM 655 C C . VAL A 1 89 ? -4.996 -4.198 -3.180 1.00 90.31 89 VAL A C 1
ATOM 657 O O . VAL A 1 89 ? -4.666 -3.892 -4.326 1.00 90.31 89 VAL A O 1
ATOM 660 N N . HIS A 1 90 ? -4.195 -4.895 -2.369 1.00 93.81 90 HIS A N 1
ATOM 661 C CA . HIS A 1 90 ? -2.853 -5.326 -2.757 1.00 93.81 90 HIS A CA 1
ATOM 662 C C . HIS A 1 90 ? -2.885 -6.332 -3.919 1.00 93.81 90 HIS A C 1
ATOM 664 O O . HIS A 1 90 ? -2.162 -6.178 -4.898 1.00 93.81 90 HIS A O 1
ATOM 670 N N . ALA A 1 91 ? -3.768 -7.330 -3.857 1.00 91.81 91 ALA A N 1
ATOM 671 C CA . ALA A 1 91 ? -3.936 -8.341 -4.896 1.00 91.81 91 ALA A CA 1
ATOM 672 C C . ALA A 1 91 ? -4.415 -7.735 -6.220 1.00 91.81 91 ALA A C 1
ATOM 674 O O . ALA A 1 91 ? -3.968 -8.169 -7.276 1.00 91.81 91 ALA A O 1
ATOM 675 N N . THR A 1 92 ? -5.271 -6.711 -6.177 1.00 88.06 92 THR A N 1
ATOM 676 C CA . THR A 1 92 ? -5.710 -5.980 -7.377 1.00 88.06 92 THR A CA 1
ATOM 677 C C . THR A 1 92 ? -4.533 -5.270 -8.039 1.00 88.06 92 THR A C 1
ATOM 679 O O . THR A 1 92 ? -4.383 -5.328 -9.257 1.00 88.06 92 THR A O 1
ATOM 682 N N . TRP A 1 93 ? -3.659 -4.643 -7.246 1.00 91.31 93 TRP A N 1
ATOM 683 C CA . TRP A 1 93 ? -2.439 -4.040 -7.773 1.00 91.31 93 TRP A CA 1
ATOM 684 C C . TRP A 1 93 ? -1.472 -5.090 -8.334 1.00 91.31 93 TRP A C 1
ATOM 686 O O . TRP A 1 93 ? -0.977 -4.913 -9.444 1.00 91.31 93 TRP A O 1
ATOM 696 N N . ASN A 1 94 ? -1.280 -6.219 -7.642 1.00 91.25 94 ASN A N 1
ATOM 697 C CA . ASN A 1 94 ? -0.456 -7.327 -8.137 1.00 91.25 94 ASN A CA 1
ATOM 698 C C . ASN A 1 94 ? -0.996 -7.907 -9.444 1.00 91.25 94 ASN A C 1
ATOM 700 O O . ASN A 1 94 ? -0.224 -8.142 -10.368 1.00 91.25 94 ASN A O 1
ATOM 704 N N . LEU A 1 95 ? -2.310 -8.113 -9.548 1.00 88.56 95 LEU A N 1
ATOM 705 C CA . LEU A 1 95 ? -2.948 -8.577 -10.777 1.00 88.56 95 LEU A CA 1
ATOM 706 C C . LEU A 1 95 ? -2.665 -7.612 -11.928 1.00 88.56 95 LEU A C 1
ATOM 708 O O . LEU A 1 95 ? -2.293 -8.042 -13.015 1.00 88.56 95 LEU A O 1
ATOM 712 N N . ALA A 1 96 ? -2.794 -6.312 -11.678 1.00 86.81 96 ALA A N 1
ATOM 713 C CA . ALA A 1 96 ? -2.541 -5.291 -12.678 1.00 86.81 96 ALA A CA 1
ATOM 714 C C . ALA A 1 96 ? -1.040 -5.207 -13.054 1.00 86.81 96 ALA A C 1
ATOM 716 O O . ALA A 1 96 ? -0.710 -5.039 -14.228 1.00 86.81 96 ALA A O 1
ATOM 717 N N . ALA A 1 97 ? -0.125 -5.412 -12.101 1.00 86.00 97 ALA A N 1
ATOM 718 C CA . ALA A 1 97 ? 1.314 -5.497 -12.354 1.00 86.00 97 ALA A CA 1
ATOM 719 C C . ALA A 1 97 ? 1.692 -6.741 -13.182 1.00 86.00 97 ALA A C 1
ATOM 721 O O . ALA A 1 97 ? 2.432 -6.629 -14.157 1.00 86.00 97 ALA A O 1
ATOM 722 N N . VAL A 1 98 ? 1.143 -7.913 -12.846 1.00 87.00 98 VAL A N 1
ATOM 723 C CA . VAL A 1 98 ? 1.325 -9.157 -13.615 1.00 87.00 98 VAL A CA 1
ATOM 724 C C . VAL A 1 98 ? 0.742 -9.011 -15.017 1.00 87.00 98 VAL A C 1
ATOM 726 O O . VAL A 1 98 ? 1.390 -9.389 -15.988 1.00 87.00 98 VAL A O 1
ATOM 729 N N . TYR A 1 99 ? -0.444 -8.415 -15.146 1.00 84.38 99 TYR A N 1
ATOM 730 C CA . TYR A 1 99 ? -1.040 -8.127 -16.447 1.00 84.38 99 TYR A CA 1
ATOM 731 C C . TYR A 1 99 ? -0.131 -7.228 -17.295 1.00 84.38 99 TYR A C 1
ATOM 733 O O . TYR A 1 99 ? 0.133 -7.543 -18.454 1.00 84.38 99 TYR A O 1
ATOM 741 N N . SER A 1 100 ? 0.415 -6.157 -16.706 1.00 83.81 100 SER A N 1
ATOM 742 C CA . SER A 1 100 ? 1.376 -5.282 -17.386 1.00 83.81 100 SER A CA 1
ATOM 743 C C . SER A 1 100 ? 2.653 -6.016 -17.801 1.00 83.81 100 SER A C 1
ATOM 745 O O . SER A 1 100 ? 3.246 -5.642 -18.806 1.00 83.81 100 SER A O 1
ATOM 747 N N . LEU A 1 101 ? 3.090 -7.032 -17.055 1.00 82.06 101 LEU A N 1
ATOM 748 C CA . LEU A 1 101 ? 4.271 -7.824 -17.398 1.00 82.06 101 LEU A CA 1
ATOM 749 C C . LEU A 1 101 ? 4.003 -8.806 -18.550 1.00 82.06 101 LEU A C 1
ATOM 751 O O . LEU A 1 101 ? 4.862 -8.980 -19.407 1.00 82.06 101 LEU A O 1
ATOM 755 N N . LEU A 1 102 ? 2.837 -9.461 -18.561 1.00 81.06 102 LEU A N 1
ATOM 756 C CA . LEU A 1 102 ? 2.503 -10.492 -19.555 1.00 81.06 102 LEU A CA 1
ATOM 757 C C . LEU A 1 102 ? 1.999 -9.910 -20.881 1.00 81.06 102 LEU A C 1
ATOM 759 O O . LEU A 1 102 ? 2.280 -10.471 -21.937 1.00 81.06 102 LEU A O 1
ATOM 763 N N . PHE A 1 103 ? 1.229 -8.824 -20.820 1.00 77.69 103 PHE A N 1
ATOM 764 C CA . PHE A 1 103 ? 0.467 -8.300 -21.959 1.00 77.69 103 PHE A CA 1
ATOM 765 C C . PHE A 1 103 ? 0.684 -6.799 -22.191 1.00 77.69 103 PHE A C 1
ATOM 767 O O . PHE A 1 103 ? 0.104 -6.223 -23.111 1.00 77.69 103 PHE A O 1
ATOM 774 N N . GLY A 1 104 ? 1.479 -6.133 -21.349 1.00 68.25 104 GLY A N 1
ATOM 775 C CA . GLY A 1 104 ? 1.668 -4.690 -21.421 1.00 68.25 104 GLY A CA 1
ATOM 776 C C . GLY A 1 104 ? 2.569 -4.262 -22.577 1.00 68.25 104 GLY A C 1
ATOM 777 O O . GLY A 1 104 ? 3.673 -4.767 -22.755 1.00 68.25 104 GLY A O 1
ATOM 778 N N . SER A 1 105 ? 2.112 -3.264 -23.331 1.00 79.00 105 SER A N 1
ATOM 779 C CA . SER A 1 105 ? 2.984 -2.374 -24.101 1.00 79.00 105 SER A CA 1
ATOM 780 C C . SER A 1 105 ? 3.567 -1.286 -23.186 1.00 79.00 105 SER A C 1
ATOM 782 O O . SER A 1 105 ? 3.151 -1.152 -22.033 1.00 79.00 105 SER A O 1
ATOM 784 N N . GLU A 1 106 ? 4.462 -0.438 -23.701 1.00 79.69 106 GLU A N 1
ATOM 785 C CA . GLU A 1 106 ? 4.914 0.787 -23.006 1.00 79.69 106 GLU A CA 1
ATOM 786 C C . GLU A 1 106 ? 3.725 1.603 -22.456 1.00 79.69 106 GLU A C 1
ATOM 788 O O . GLU A 1 106 ? 3.745 2.110 -21.335 1.00 79.69 106 GLU A O 1
ATOM 793 N N . THR A 1 107 ? 2.621 1.656 -23.210 1.00 79.31 107 THR A N 1
ATOM 794 C CA . THR A 1 107 ? 1.366 2.278 -22.771 1.00 79.31 107 THR A CA 1
ATOM 795 C C . THR A 1 107 ? 0.781 1.590 -21.536 1.00 79.31 107 THR A C 1
ATOM 797 O O . THR A 1 107 ? 0.362 2.273 -20.605 1.00 79.31 107 THR A O 1
ATOM 800 N N . GLY A 1 108 ? 0.790 0.256 -21.486 1.00 81.06 108 GLY A N 1
ATOM 801 C CA . GLY A 1 108 ? 0.359 -0.517 -20.318 1.00 81.06 108 GLY A CA 1
ATOM 802 C C . GLY A 1 108 ? 1.182 -0.203 -19.065 1.00 81.06 108 GLY A C 1
ATOM 803 O O . GLY A 1 108 ? 0.601 -0.004 -17.997 1.00 81.06 108 GLY A O 1
ATOM 804 N N . ALA A 1 109 ? 2.503 -0.049 -19.210 1.00 81.81 109 ALA A N 1
ATOM 805 C CA . ALA A 1 109 ? 3.404 0.329 -18.119 1.00 81.81 109 ALA A CA 1
ATOM 806 C C . ALA A 1 109 ? 3.084 1.729 -17.547 1.00 81.81 109 ALA A C 1
ATOM 808 O O . ALA A 1 109 ? 3.078 1.935 -16.329 1.00 81.81 109 ALA A O 1
ATOM 809 N N . TYR A 1 110 ? 2.741 2.698 -18.400 1.00 84.50 110 TYR A N 1
ATOM 810 C CA . TYR A 1 110 ? 2.291 4.014 -17.933 1.00 84.50 110 TYR A CA 1
ATOM 811 C C . TYR A 1 110 ? 0.917 3.963 -17.261 1.00 84.50 110 TYR A C 1
ATOM 813 O O . TYR A 1 110 ? 0.703 4.641 -16.254 1.00 84.50 110 TYR A O 1
ATOM 821 N N . LEU A 1 111 ? -0.006 3.146 -17.775 1.00 85.44 111 LEU A N 1
ATOM 822 C CA . LEU A 1 111 ? -1.339 2.989 -17.194 1.00 85.44 111 LEU A CA 1
ATOM 823 C C . LEU A 1 111 ? -1.288 2.345 -15.807 1.00 85.44 111 LEU A C 1
ATOM 825 O O . LEU A 1 111 ? -1.966 2.829 -14.902 1.00 85.44 111 LEU A O 1
ATOM 829 N N . ILE A 1 112 ? -0.459 1.315 -15.599 1.00 86.44 112 ILE A N 1
ATOM 830 C CA . ILE A 1 112 ? -0.290 0.709 -14.270 1.00 86.44 112 ILE A CA 1
ATOM 831 C C . ILE A 1 112 ? 0.364 1.685 -13.289 1.00 86.44 112 ILE A C 1
ATOM 833 O O . ILE A 1 112 ? -0.037 1.771 -12.124 1.00 86.44 112 ILE A O 1
ATOM 837 N N . PHE A 1 113 ? 1.334 2.476 -13.749 1.00 87.62 113 PHE A N 1
ATOM 838 C CA . PHE A 1 113 ? 1.963 3.495 -12.918 1.00 87.62 113 PHE A CA 1
ATOM 839 C C . PHE A 1 113 ? 0.958 4.582 -12.509 1.00 87.62 113 PHE A C 1
ATOM 841 O O . PHE A 1 113 ? 0.845 4.910 -11.326 1.00 87.62 113 PHE A O 1
ATOM 848 N N . LEU A 1 114 ? 0.152 5.071 -13.455 1.00 89.00 114 LEU A N 1
ATOM 849 C CA . LEU A 1 114 ? -0.927 6.021 -13.184 1.00 89.00 114 LEU A CA 1
ATOM 850 C C . LEU A 1 114 ? -1.980 5.430 -12.237 1.00 89.00 114 LEU A C 1
ATOM 852 O O . LEU A 1 114 ? -2.387 6.091 -11.282 1.00 89.00 114 LEU A O 1
ATOM 856 N N . PHE A 1 115 ? -2.382 4.177 -12.453 1.00 88.88 115 PHE A N 1
ATOM 857 C CA . PHE A 1 115 ? -3.280 3.455 -11.555 1.00 88.88 115 PHE A CA 1
ATOM 858 C C . PHE A 1 115 ? -2.720 3.389 -10.131 1.00 88.88 115 PHE A C 1
ATOM 860 O O . PHE A 1 115 ? -3.452 3.644 -9.176 1.00 88.88 115 PHE A O 1
ATOM 867 N N . SER A 1 116 ? -1.419 3.129 -9.985 1.00 90.88 116 SER A N 1
ATOM 868 C CA . SER A 1 116 ? -0.742 3.106 -8.684 1.00 90.88 116 SER A CA 1
ATOM 869 C C . SER A 1 116 ? -0.836 4.456 -7.973 1.00 90.88 116 SER A C 1
ATOM 871 O O . SER A 1 116 ? -1.174 4.505 -6.793 1.00 90.88 116 SER A O 1
ATOM 873 N N . ILE A 1 117 ? -0.601 5.557 -8.697 1.00 90.75 117 ILE A N 1
ATOM 874 C CA . ILE A 1 117 ? -0.727 6.921 -8.162 1.00 90.75 117 ILE A CA 1
ATOM 875 C C . ILE A 1 117 ? -2.167 7.197 -7.721 1.00 90.75 117 ILE A C 1
ATOM 877 O O . ILE A 1 117 ? -2.389 7.696 -6.619 1.00 90.75 117 ILE A O 1
ATOM 881 N N . ILE A 1 118 ? -3.155 6.858 -8.552 1.00 90.88 118 ILE A N 1
ATOM 882 C CA . ILE A 1 118 ? -4.574 7.061 -8.233 1.00 90.88 118 ILE A CA 1
ATOM 883 C C . ILE A 1 118 ? -4.963 6.264 -6.987 1.00 90.88 118 ILE A C 1
ATOM 885 O O . ILE A 1 118 ? -5.609 6.807 -6.089 1.00 90.88 118 ILE A O 1
ATOM 889 N N . LEU A 1 119 ? -4.549 4.999 -6.904 1.00 88.88 119 LEU A N 1
ATOM 890 C CA . LEU A 1 119 ? -4.810 4.130 -5.761 1.00 88.88 119 LEU A CA 1
ATOM 891 C C . LEU A 1 119 ? -4.160 4.692 -4.490 1.00 88.88 119 LEU A C 1
ATOM 893 O O . LEU A 1 119 ? -4.830 4.805 -3.463 1.00 88.88 119 LEU A O 1
ATOM 897 N N . ALA A 1 120 ? -2.898 5.118 -4.572 1.00 87.94 120 ALA A N 1
ATOM 898 C CA . ALA A 1 120 ? -2.168 5.737 -3.472 1.00 87.94 120 ALA A CA 1
ATOM 899 C C . ALA A 1 120 ? -2.845 7.018 -2.964 1.00 87.94 120 ALA A C 1
ATOM 901 O O . ALA A 1 120 ? -3.089 7.158 -1.765 1.00 87.94 120 ALA A O 1
ATOM 902 N N . ILE A 1 121 ? -3.192 7.940 -3.869 1.00 89.44 121 ILE A N 1
ATOM 903 C CA . ILE A 1 121 ? -3.872 9.194 -3.523 1.00 89.44 121 ILE A CA 1
ATOM 904 C C . ILE A 1 121 ? -5.235 8.899 -2.900 1.00 89.44 121 ILE A C 1
ATOM 906 O O . ILE A 1 121 ? -5.560 9.466 -1.859 1.00 89.44 121 ILE A O 1
ATOM 910 N N . SER A 1 122 ? -6.017 7.998 -3.497 1.00 89.56 122 SER A N 1
ATOM 911 C CA . SER A 1 122 ? -7.343 7.630 -2.993 1.00 89.56 122 SER A CA 1
ATOM 912 C C . SER A 1 122 ? -7.248 7.028 -1.591 1.00 89.56 122 SER A C 1
ATOM 914 O O . SER A 1 122 ? -7.963 7.451 -0.685 1.00 89.56 122 SER A O 1
ATOM 916 N N . GLY A 1 123 ? -6.314 6.098 -1.377 1.00 86.06 123 GLY A N 1
ATOM 917 C CA . GLY A 1 123 ? -6.067 5.492 -0.072 1.00 86.06 123 GLY A CA 1
ATOM 918 C C . GLY A 1 123 ? -5.631 6.511 0.981 1.00 86.06 123 GLY A C 1
ATOM 919 O O . GLY A 1 123 ? -6.185 6.531 2.079 1.00 86.06 123 GLY A O 1
ATOM 920 N N . LEU A 1 124 ? -4.707 7.414 0.638 1.00 87.94 124 LEU A N 1
ATOM 921 C CA . LEU A 1 124 ? -4.250 8.461 1.552 1.00 87.94 124 LEU A CA 1
ATOM 922 C C . LEU A 1 124 ? -5.361 9.470 1.874 1.00 87.94 124 LEU A C 1
ATOM 924 O O . LEU A 1 124 ? -5.493 9.900 3.018 1.00 87.94 124 LEU A O 1
ATOM 928 N N . GLN A 1 125 ? -6.190 9.840 0.895 1.00 86.94 125 GLN A N 1
ATOM 929 C CA . GLN A 1 125 ? -7.346 10.705 1.129 1.00 86.94 125 GLN A CA 1
ATOM 930 C C . GLN A 1 125 ? -8.366 10.042 2.056 1.00 86.94 125 GLN A C 1
ATOM 932 O O . GLN A 1 125 ? -8.862 10.702 2.966 1.00 86.94 125 GLN A O 1
ATOM 937 N N . LEU A 1 126 ? -8.648 8.749 1.871 1.00 86.06 126 LEU A N 1
ATOM 938 C CA . LEU A 1 126 ? -9.536 7.995 2.756 1.00 86.06 126 LEU A CA 1
ATOM 939 C C . LEU A 1 126 ? -8.972 7.907 4.177 1.00 86.06 126 LEU A C 1
ATOM 941 O O . LEU A 1 126 ? -9.707 8.167 5.127 1.00 86.06 126 LEU A O 1
ATOM 945 N N . ALA A 1 127 ? -7.673 7.633 4.326 1.00 85.44 127 ALA A N 1
ATOM 946 C CA . ALA A 1 127 ? -7.000 7.637 5.622 1.00 85.44 127 ALA A CA 1
ATOM 947 C C . ALA A 1 127 ? -7.120 9.007 6.310 1.00 85.44 127 ALA A C 1
ATOM 949 O O . ALA A 1 127 ? -7.573 9.084 7.448 1.00 85.44 127 ALA A O 1
ATOM 950 N N . LYS A 1 128 ? -6.820 10.103 5.598 1.00 83.44 128 LYS A N 1
ATOM 951 C CA . LYS A 1 128 ? -6.940 11.474 6.126 1.00 83.44 128 LYS A CA 1
ATOM 952 C C . LYS A 1 128 ? -8.370 11.833 6.528 1.00 83.44 128 LYS A C 1
ATOM 954 O O . LYS A 1 128 ? -8.577 12.386 7.601 1.00 83.44 128 LYS A O 1
ATOM 959 N N . ARG A 1 129 ? -9.354 11.524 5.676 1.00 80.56 129 ARG A N 1
ATOM 960 C CA . ARG A 1 129 ? -10.780 11.749 5.972 1.00 80.56 129 ARG A CA 1
ATOM 961 C C . ARG A 1 129 ? -11.210 10.952 7.200 1.00 80.56 129 ARG A C 1
ATOM 963 O O . ARG A 1 129 ? -11.985 11.450 8.007 1.00 80.56 129 ARG A O 1
ATOM 970 N N . ARG A 1 130 ? -10.701 9.724 7.346 1.00 84.44 130 ARG A N 1
ATOM 971 C CA . ARG A 1 130 ? -11.027 8.872 8.486 1.00 84.44 130 ARG A CA 1
ATOM 972 C C . ARG A 1 130 ? -10.432 9.404 9.782 1.00 84.44 130 ARG A C 1
ATOM 974 O O . ARG A 1 130 ? -11.173 9.452 10.749 1.00 84.44 130 ARG A O 1
ATOM 981 N N . ILE A 1 131 ? -9.172 9.833 9.776 1.00 86.44 131 ILE A N 1
ATOM 982 C CA . ILE A 1 131 ? -8.535 10.480 10.934 1.00 86.44 131 ILE A CA 1
ATOM 983 C C . ILE A 1 131 ? -9.352 11.710 11.352 1.00 86.44 131 ILE A C 1
ATOM 985 O O . ILE A 1 131 ? -9.861 11.743 12.458 1.00 86.44 131 ILE A O 1
ATOM 989 N N . ALA A 1 132 ? -9.646 12.632 10.428 1.00 83.94 132 ALA A N 1
ATOM 990 C CA . ALA A 1 132 ? -10.432 13.830 10.749 1.00 83.94 132 ALA A CA 1
ATOM 991 C C . ALA A 1 132 ? -11.827 13.526 11.340 1.00 83.94 132 ALA A C 1
ATOM 993 O O . ALA A 1 132 ? -12.321 14.261 12.194 1.00 83.94 132 ALA A O 1
ATOM 994 N N . ALA A 1 133 ? -12.478 12.447 10.892 1.00 80.88 133 ALA A N 1
ATOM 995 C CA . ALA A 1 133 ? -13.758 12.013 11.450 1.00 80.88 133 ALA A CA 1
ATOM 996 C C . ALA A 1 133 ? -13.625 11.423 12.868 1.00 80.88 133 ALA A C 1
ATOM 998 O O . ALA A 1 133 ? -14.545 11.564 13.675 1.00 80.88 133 ALA A O 1
ATOM 999 N N . LEU A 1 134 ? -12.509 10.753 13.166 1.00 83.81 134 LEU A N 1
ATOM 1000 C CA . LEU A 1 134 ? -12.217 10.195 14.487 1.00 83.81 134 LEU A CA 1
ATOM 1001 C C . LEU A 1 134 ? -11.879 11.315 15.481 1.00 83.81 134 LEU A C 1
ATOM 1003 O O . LEU A 1 134 ? -12.541 11.393 16.516 1.00 83.81 134 LEU A O 1
ATOM 1007 N N . ASP A 1 135 ? -11.017 12.259 15.095 1.00 83.00 135 ASP A N 1
ATOM 1008 C CA . ASP A 1 135 ? -10.682 13.454 15.883 1.00 83.00 135 ASP A CA 1
ATOM 1009 C C . ASP A 1 135 ? -11.942 14.272 16.222 1.00 83.00 135 ASP A C 1
ATOM 1011 O O . ASP A 1 135 ? -12.164 14.688 17.362 1.00 83.00 135 ASP A O 1
ATOM 1015 N N . GLY A 1 136 ? -12.821 14.475 15.232 1.00 72.31 136 GLY A N 1
ATOM 1016 C CA . GLY A 1 136 ? -14.085 15.188 15.425 1.00 72.31 136 GLY A CA 1
ATOM 1017 C C . GLY A 1 136 ? -15.039 14.474 16.388 1.00 72.31 136 GLY A C 1
ATOM 1018 O O . GLY A 1 136 ? -15.752 15.126 17.149 1.00 72.31 136 GLY A O 1
ATOM 1019 N N . THR A 1 137 ? -15.031 13.139 16.402 1.00 65.19 137 THR A N 1
ATOM 1020 C CA . THR A 1 137 ? -15.845 12.342 17.335 1.00 65.19 137 THR A CA 1
ATOM 1021 C C . THR A 1 137 ? -15.287 12.419 18.759 1.00 65.19 137 THR A C 1
ATOM 1023 O O . THR A 1 137 ? -16.058 12.572 19.709 1.00 65.19 137 THR A O 1
ATOM 1026 N N . ALA A 1 138 ? -13.960 12.378 18.914 1.00 60.88 138 ALA A N 1
ATOM 1027 C CA . ALA A 1 138 ? -13.295 12.538 20.205 1.00 60.88 138 ALA A CA 1
ATOM 1028 C C . ALA A 1 138 ? -13.581 13.917 20.826 1.00 60.88 138 ALA A C 1
ATOM 1030 O O . ALA A 1 138 ? -13.939 14.007 22.002 1.00 60.88 138 ALA A O 1
ATOM 1031 N N . ALA A 1 139 ? -13.534 14.989 20.026 1.00 57.75 139 ALA A N 1
ATOM 1032 C CA . ALA A 1 139 ? -13.848 16.342 20.487 1.00 57.75 139 ALA A CA 1
ATOM 1033 C C . ALA A 1 139 ? -15.294 16.488 21.005 1.00 57.75 139 ALA A C 1
ATOM 1035 O O . ALA A 1 139 ? -15.533 17.193 21.987 1.00 57.75 139 ALA A O 1
ATOM 1036 N N . ILE A 1 140 ? -16.259 15.800 20.380 1.00 58.41 140 ILE A N 1
ATOM 1037 C CA . ILE A 1 140 ? -17.664 15.804 20.819 1.00 58.41 140 ILE A CA 1
ATOM 1038 C C . ILE A 1 140 ? -17.824 15.079 22.165 1.00 58.41 140 ILE A C 1
ATOM 1040 O O . ILE A 1 140 ? -18.490 15.603 23.055 1.00 58.41 140 ILE A O 1
ATOM 104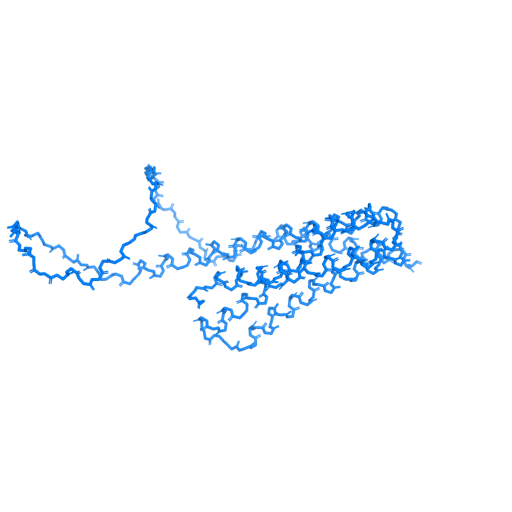4 N N . GLN A 1 141 ? -17.187 13.916 22.346 1.00 55.00 141 GLN A N 1
ATOM 1045 C CA . GLN A 1 141 ? -17.269 13.135 23.591 1.00 55.00 141 GLN A CA 1
ATOM 1046 C C . GLN A 1 141 ? -16.689 13.882 24.804 1.00 55.00 141 GLN A C 1
ATOM 1048 O O . GLN A 1 141 ? -17.265 13.842 25.890 1.00 55.00 141 GLN A O 1
ATOM 1053 N N . VAL A 1 142 ? -15.586 14.619 24.628 1.00 58.66 142 VAL A N 1
ATOM 1054 C CA . VAL A 1 142 ? -14.976 15.402 25.719 1.00 58.66 142 VAL A CA 1
ATOM 1055 C C . VAL A 1 142 ? -15.910 16.520 26.199 1.00 58.66 142 VAL A C 1
ATOM 1057 O O . VAL A 1 142 ? -16.000 16.766 27.402 1.00 58.66 142 VAL A O 1
ATOM 1060 N N . ASN A 1 143 ? -16.667 17.149 25.294 1.00 52.56 143 ASN A N 1
ATOM 1061 C CA . ASN A 1 143 ? -17.568 18.252 25.637 1.00 52.56 143 ASN A CA 1
ATOM 1062 C C . ASN A 1 143 ? -18.837 17.808 26.397 1.00 52.56 143 ASN A C 1
ATOM 1064 O O . ASN A 1 143 ? -19.444 18.616 27.093 1.00 52.56 143 ASN A O 1
ATOM 1068 N N . GLU A 1 144 ? -19.230 16.535 26.309 1.00 55.62 144 GLU A N 1
ATOM 1069 C CA . GLU A 1 144 ? -20.428 16.004 26.982 1.00 55.62 144 GLU A CA 1
ATOM 1070 C C . GLU A 1 144 ? -20.164 15.572 28.443 1.00 55.62 144 GLU A C 1
ATOM 1072 O O . GLU A 1 144 ? -21.092 15.378 29.224 1.00 55.62 144 GLU A O 1
ATOM 1077 N N . SER A 1 145 ? -18.890 15.455 28.835 1.00 48.66 145 SER A N 1
ATOM 1078 C CA . SER A 1 145 ? -18.461 14.911 30.135 1.00 48.66 145 SER A CA 1
ATOM 1079 C C . SER A 1 145 ? -18.188 15.953 31.231 1.00 48.66 145 SER A C 1
ATOM 1081 O O . SER A 1 145 ? -17.899 15.586 32.372 1.00 48.66 145 SER A O 1
ATOM 1083 N N . LEU A 1 146 ? -18.291 17.251 30.929 1.00 46.12 146 LEU A N 1
ATOM 1084 C CA . LEU A 1 146 ? -18.098 18.308 31.922 1.00 46.12 146 LEU A CA 1
ATOM 1085 C C . LEU A 1 146 ? -19.394 18.519 32.724 1.00 46.12 146 LEU A C 1
ATOM 1087 O O . LEU A 1 146 ? -20.416 18.885 32.138 1.00 46.12 146 LEU A O 1
ATOM 1091 N N . PRO A 1 147 ? -19.392 18.356 34.063 1.00 42.25 147 PRO A N 1
ATOM 1092 C CA . PRO A 1 147 ? -20.509 18.822 34.870 1.00 42.25 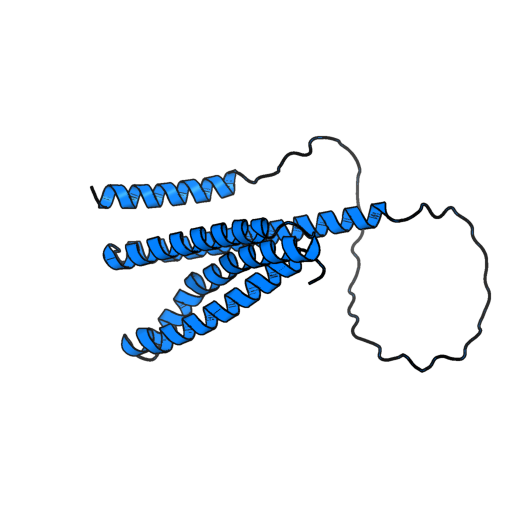147 PRO A CA 1
ATOM 1093 C C . PRO A 1 147 ? -20.640 20.334 34.671 1.00 42.25 147 PRO A C 1
ATOM 1095 O O . PRO A 1 147 ? -19.632 21.044 34.689 1.00 42.25 147 PRO A O 1
ATOM 1098 N N . LEU A 1 148 ? -21.870 20.835 34.522 1.00 44.31 148 LEU A N 1
ATOM 1099 C CA . LEU A 1 148 ? -22.173 22.263 34.631 1.00 44.31 148 LEU A CA 1
ATOM 1100 C C . LEU A 1 148 ? -21.740 22.744 36.024 1.00 44.31 148 LEU A C 1
ATOM 1102 O O . LEU A 1 148 ? -22.502 22.685 36.988 1.00 44.31 148 LEU A O 1
ATOM 1106 N N . ALA A 1 149 ? -20.488 23.184 36.141 1.00 43.78 149 ALA A N 1
ATOM 1107 C CA . ALA A 1 149 ? -19.969 23.818 37.335 1.00 43.78 149 ALA A CA 1
ATOM 1108 C C . ALA A 1 149 ? -20.626 25.196 37.438 1.00 43.78 149 ALA A C 1
ATOM 1110 O O . ALA A 1 149 ? -20.232 26.161 36.783 1.00 43.78 149 ALA A O 1
ATOM 1111 N N . GLY A 1 150 ? -21.699 25.235 38.226 1.00 37.91 150 GLY A N 1
ATOM 1112 C CA . GLY A 1 150 ? -22.379 26.450 38.625 1.00 37.91 150 GLY A CA 1
ATOM 1113 C C . GLY A 1 150 ? -21.409 27.450 39.253 1.00 37.91 150 GLY A C 1
ATOM 1114 O O . GLY A 1 150 ? -20.525 27.107 40.032 1.00 37.91 150 GLY A O 1
ATOM 1115 N N . SER A 1 151 ? -21.627 28.700 38.869 1.00 43.59 151 SER A N 1
ATOM 1116 C CA . SER A 1 151 ? -21.097 29.944 39.419 1.00 43.59 151 SER A CA 1
ATOM 1117 C C . SER A 1 151 ? -20.806 29.951 40.926 1.00 43.59 151 SER A C 1
ATOM 1119 O O . SER A 1 151 ? -21.711 29.666 41.708 1.00 43.59 151 SER A O 1
ATOM 1121 N N . ALA A 1 152 ? -19.634 30.459 41.322 1.00 29.67 152 ALA A N 1
ATOM 1122 C CA . ALA A 1 152 ? -19.491 31.507 42.345 1.00 29.67 152 ALA A CA 1
ATOM 1123 C C . ALA A 1 152 ? -18.025 31.965 42.465 1.00 29.67 152 ALA A C 1
ATOM 1125 O O . ALA A 1 152 ? -17.104 31.155 42.490 1.00 29.67 152 ALA A O 1
ATOM 1126 N N . TRP A 1 153 ? -17.838 33.280 42.526 1.00 35.25 153 TRP A N 1
ATOM 1127 C CA . TRP A 1 153 ? -16.575 33.977 42.761 1.00 35.25 153 TRP A CA 1
ATOM 1128 C C . TRP A 1 153 ? -16.212 33.998 44.255 1.00 35.25 153 TRP A C 1
ATOM 1130 O O . TRP A 1 153 ? -17.097 34.249 45.064 1.00 35.25 153 TRP A O 1
ATOM 1140 N N . ASP A 1 154 ? -14.929 33.834 44.587 1.00 32.69 154 ASP A N 1
ATOM 1141 C CA . ASP A 1 154 ? -14.189 34.534 45.662 1.00 32.69 154 ASP A CA 1
ATOM 1142 C C . ASP A 1 154 ? -12.715 34.103 45.515 1.00 32.69 154 ASP A C 1
ATOM 1144 O O . ASP A 1 154 ? -12.440 32.933 45.270 1.00 32.69 154 ASP A O 1
ATOM 1148 N N . GLY A 1 155 ? -11.687 34.943 45.500 1.00 33.12 155 GLY A N 1
ATOM 1149 C CA . GLY A 1 155 ? -11.379 36.069 46.369 1.00 33.12 155 GLY A CA 1
ATOM 1150 C C . GLY A 1 155 ? -9.885 35.908 46.698 1.00 33.12 155 GLY A C 1
ATOM 1151 O O . GLY A 1 155 ? -9.439 34.819 47.055 1.00 33.12 155 GLY A O 1
ATOM 1152 N N . ASP A 1 156 ? -9.084 36.946 46.466 1.00 43.31 156 ASP A N 1
ATOM 1153 C CA . ASP A 1 156 ? -7.625 36.948 46.621 1.00 43.31 156 ASP A CA 1
ATOM 1154 C C . ASP A 1 156 ? -7.114 36.339 47.942 1.00 43.31 156 ASP A C 1
ATOM 1156 O O . ASP A 1 156 ? -7.488 36.799 49.017 1.00 43.31 156 ASP A O 1
ATOM 1160 N N . SER A 1 157 ? -6.103 35.459 47.878 1.00 38.12 157 SER A N 1
ATOM 1161 C CA . SER A 1 157 ? -5.006 35.471 48.863 1.00 38.12 157 SER A CA 1
ATOM 1162 C C . SER A 1 157 ? -3.766 34.689 48.403 1.00 38.12 157 SER A C 1
ATOM 1164 O O . SER A 1 157 ? -3.663 33.475 48.536 1.00 38.12 157 SER A O 1
ATOM 1166 N N . LYS A 1 158 ? -2.786 35.442 47.896 1.00 31.97 158 LYS A N 1
ATOM 1167 C CA . LYS A 1 158 ? -1.480 35.637 48.549 1.00 31.97 158 LYS A CA 1
ATOM 1168 C C . LYS A 1 158 ? -0.767 34.372 49.087 1.00 31.97 158 LYS A C 1
ATOM 1170 O O . LYS A 1 158 ? -1.023 33.924 50.192 1.00 31.97 158 LYS A O 1
ATOM 1175 N N . TRP A 1 159 ? 0.239 33.933 48.327 1.00 33.38 159 TRP A N 1
ATOM 1176 C CA . TRP A 1 159 ? 1.521 33.372 48.784 1.00 33.38 159 TRP A CA 1
ATOM 1177 C C . TRP A 1 159 ? 1.516 32.397 49.976 1.00 33.38 159 TRP A C 1
ATOM 1179 O O . TRP A 1 159 ? 1.665 32.812 51.120 1.00 33.38 159 TRP A O 1
ATOM 1189 N N . ASN A 1 160 ? 1.596 31.098 49.675 1.00 39.62 160 ASN A N 1
ATOM 1190 C CA . ASN A 1 160 ? 2.504 30.213 50.403 1.00 39.62 160 ASN A CA 1
ATOM 1191 C C . ASN A 1 160 ? 3.309 29.379 49.403 1.00 39.62 160 ASN A C 1
ATOM 1193 O O . ASN A 1 160 ? 2.784 28.553 48.658 1.00 39.62 160 ASN A O 1
ATOM 1197 N N . ARG A 1 161 ? 4.598 29.704 49.341 1.00 40.03 161 ARG A N 1
ATOM 1198 C CA . ARG A 1 161 ? 5.638 29.029 48.572 1.00 40.03 161 ARG A CA 1
ATOM 1199 C C . ARG A 1 161 ? 6.380 28.116 49.555 1.00 40.03 161 ARG A C 1
ATOM 1201 O O . ARG A 1 161 ? 6.539 28.510 50.702 1.00 40.03 161 ARG A O 1
ATOM 1208 N N . GLU A 1 162 ? 6.876 26.990 49.032 1.00 36.59 162 GLU A N 1
ATOM 1209 C CA . GLU A 1 162 ? 7.680 25.922 49.670 1.00 36.59 162 GLU A CA 1
ATOM 1210 C C . GLU A 1 162 ? 6.830 24.720 50.127 1.00 36.59 162 GLU A C 1
ATOM 1212 O O . GLU A 1 162 ? 5.930 24.856 50.935 1.00 36.59 162 GLU A O 1
ATOM 1217 N N . SER A 1 163 ? 7.011 23.493 49.635 1.00 37.19 163 SER A N 1
ATOM 1218 C CA . SER A 1 163 ? 8.086 22.901 48.842 1.00 37.19 163 SER A CA 1
ATOM 1219 C C . SER A 1 163 ? 7.545 21.676 48.095 1.00 37.19 163 SER A C 1
ATOM 1221 O O . SER A 1 163 ? 6.912 20.816 48.691 1.00 37.19 163 SER A O 1
ATOM 1223 N N . LEU A 1 164 ? 7.808 21.584 46.793 1.00 35.31 164 LEU A N 1
ATOM 1224 C CA . LEU A 1 164 ? 8.111 20.297 46.164 1.00 35.31 164 LEU A CA 1
ATOM 1225 C C . LEU A 1 164 ? 8.944 20.581 44.913 1.00 35.31 164 LEU A C 1
ATOM 1227 O O . LEU A 1 164 ? 8.507 20.494 43.769 1.00 35.31 164 LEU A O 1
ATOM 1231 N N . TRP A 1 165 ? 10.185 20.983 45.165 1.00 36.00 165 TRP A N 1
ATOM 1232 C CA . TRP A 1 165 ? 11.256 21.082 44.176 1.00 36.00 165 TRP A CA 1
ATOM 1233 C C . TRP A 1 165 ? 11.716 19.696 43.668 1.00 36.00 165 TRP A C 1
ATOM 1235 O O . TRP A 1 165 ? 12.855 19.561 43.239 1.00 36.00 165 TRP A O 1
ATOM 1245 N N . ASP A 1 166 ? 10.838 18.683 43.670 1.00 42.19 166 ASP A N 1
ATOM 1246 C CA . ASP A 1 166 ? 11.202 17.279 43.426 1.00 42.19 166 ASP A CA 1
ATOM 1247 C C . ASP A 1 166 ? 10.439 16.593 42.276 1.00 42.19 166 ASP A C 1
ATOM 1249 O O . ASP A 1 166 ? 10.441 15.375 42.156 1.00 42.19 166 ASP A O 1
ATOM 1253 N N . SER A 1 167 ? 9.804 17.343 41.366 1.00 35.59 167 SER A N 1
ATOM 1254 C CA . SER A 1 167 ? 9.310 16.739 40.107 1.00 35.59 167 SER A CA 1
ATOM 1255 C C . SER A 1 167 ? 9.542 17.569 38.846 1.00 35.59 167 SER A C 1
ATOM 1257 O O . SER A 1 167 ? 9.087 17.216 37.757 1.00 35.59 167 SER A O 1
ATOM 1259 N N . LYS A 1 168 ? 10.325 18.651 38.939 1.00 37.31 168 LYS A N 1
ATOM 1260 C CA . LYS A 1 168 ? 10.643 19.484 37.777 1.00 37.31 168 LYS A CA 1
ATOM 1261 C C . LYS A 1 168 ? 11.725 18.841 36.899 1.00 37.31 168 LYS A C 1
ATOM 1263 O O . LYS A 1 168 ? 12.910 19.135 37.024 1.00 37.31 168 LYS A O 1
ATOM 1268 N N . ARG A 1 169 ? 11.278 18.050 35.924 1.00 34.59 169 ARG A N 1
ATOM 1269 C CA . ARG A 1 169 ? 11.832 18.055 34.559 1.00 34.59 169 ARG A CA 1
ATOM 1270 C C . ARG A 1 169 ? 10.713 18.326 33.548 1.00 34.59 169 ARG A C 1
ATOM 1272 O O . ARG A 1 169 ? 10.302 17.471 32.779 1.0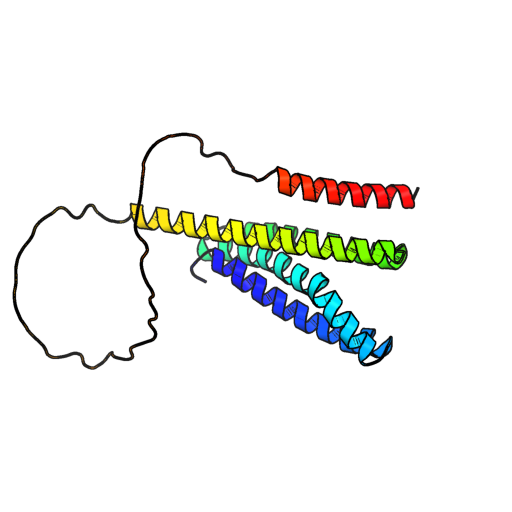0 34.59 169 ARG A O 1
ATOM 1279 N N . ASP A 1 170 ? 10.240 19.571 33.605 1.00 36.62 170 ASP A N 1
ATOM 1280 C CA . ASP A 1 170 ? 9.985 20.448 32.448 1.00 36.62 170 ASP A CA 1
ATOM 1281 C C . ASP A 1 170 ? 11.058 20.243 31.343 1.00 36.62 170 ASP A C 1
ATOM 1283 O O . ASP A 1 170 ? 12.207 19.963 31.670 1.00 36.62 170 ASP A O 1
ATOM 1287 N N . ARG A 1 171 ? 10.853 20.462 30.039 1.00 31.92 171 ARG A N 1
ATOM 1288 C CA . ARG A 1 171 ? 9.771 21.101 29.282 1.00 31.92 171 ARG A CA 1
ATOM 1289 C C . ARG A 1 171 ? 10.011 20.830 27.790 1.00 31.92 171 ARG A C 1
ATOM 1291 O O . ARG A 1 171 ? 11.157 20.775 27.355 1.00 31.92 171 ARG A O 1
ATOM 1298 N N . GLY A 1 172 ? 8.937 20.821 27.010 1.00 26.47 172 GLY A N 1
ATOM 1299 C CA . GLY A 1 172 ? 8.981 20.914 25.551 1.00 26.47 172 GLY A CA 1
ATOM 1300 C C . GLY A 1 172 ? 7.658 21.427 24.990 1.00 26.47 172 GLY A C 1
ATOM 1301 O O . GLY A 1 172 ? 7.031 20.750 24.189 1.00 26.47 172 GLY A O 1
ATOM 1302 N N . GLN A 1 173 ? 7.196 22.589 25.460 1.00 33.00 173 GLN A N 1
ATOM 1303 C CA . GLN A 1 173 ? 6.095 23.327 24.833 1.00 33.00 173 GLN A CA 1
ATOM 1304 C C . GLN A 1 173 ? 6.610 24.085 23.607 1.00 33.00 173 GLN A C 1
ATOM 1306 O O . GLN A 1 173 ? 7.611 24.794 23.695 1.00 33.00 173 GLN A O 1
ATOM 1311 N N . SER A 1 174 ? 5.838 24.059 22.522 1.00 28.86 174 SER A N 1
ATOM 1312 C CA . SER A 1 174 ? 5.718 25.221 21.645 1.00 28.86 174 SER A CA 1
ATOM 1313 C C . SER A 1 174 ? 4.245 25.422 21.297 1.00 28.86 174 SER A C 1
ATOM 1315 O O . SER A 1 174 ? 3.543 24.481 20.943 1.00 28.86 174 SER A O 1
ATOM 1317 N N . SER A 1 175 ? 3.783 26.653 21.494 1.00 34.34 175 SER A N 1
ATOM 1318 C CA . SER A 1 175 ? 2.455 27.148 21.158 1.00 34.34 175 SER A CA 1
ATOM 1319 C C . SER A 1 175 ? 2.654 28.413 20.328 1.00 34.34 175 SER A C 1
ATOM 1321 O O . SER A 1 175 ? 3.473 29.258 20.690 1.00 34.34 175 SER A O 1
ATOM 1323 N N . ALA A 1 176 ? 1.917 28.527 19.230 1.00 29.77 176 ALA A N 1
ATOM 1324 C CA . ALA A 1 176 ? 1.660 29.759 18.489 1.00 29.77 176 ALA A CA 1
ATOM 1325 C C . ALA A 1 176 ? 0.234 29.598 17.929 1.00 29.77 176 ALA A C 1
ATOM 1327 O O . ALA A 1 176 ? -0.004 28.767 17.062 1.00 29.77 176 ALA A O 1
ATOM 1328 N N . SER A 1 177 ? -0.783 30.067 18.653 1.00 37.78 177 SER A N 1
ATOM 1329 C CA . SER A 1 177 ? -1.347 31.429 18.627 1.00 37.78 177 SER A CA 1
ATOM 1330 C C . SER A 1 177 ? -2.542 31.553 17.671 1.00 37.78 177 SER A C 1
ATOM 1332 O O . SER A 1 177 ? -2.381 31.684 16.464 1.00 37.78 177 SER A O 1
ATOM 1334 N N . GLN A 1 178 ? -3.730 31.509 18.282 1.00 35.50 178 GLN A N 1
ATOM 1335 C CA . GLN A 1 178 ? -4.931 32.324 18.044 1.00 35.50 178 GLN A CA 1
ATOM 1336 C C . GLN A 1 178 ? -5.050 33.087 16.709 1.00 35.50 178 GLN A C 1
ATOM 1338 O O . GLN A 1 178 ? -4.309 34.031 16.450 1.00 35.50 178 GLN A O 1
ATOM 1343 N N . ALA A 1 179 ? -6.136 32.803 15.984 1.00 28.70 179 ALA A N 1
ATOM 1344 C CA . ALA A 1 179 ? -6.878 33.796 15.211 1.00 28.70 179 ALA A CA 1
ATOM 1345 C C . ALA A 1 179 ? -8.384 33.624 15.489 1.00 28.70 179 ALA A C 1
ATOM 1347 O O . ALA A 1 179 ? -8.861 32.516 15.726 1.00 28.70 179 ALA A O 1
ATOM 1348 N N . ALA A 1 180 ? -9.078 34.757 15.560 1.00 29.14 180 ALA A N 1
ATOM 1349 C CA . ALA A 1 180 ? -10.359 34.972 16.221 1.00 29.14 180 ALA A CA 1
ATOM 1350 C C . ALA A 1 180 ? -11.607 34.538 15.421 1.00 29.14 180 ALA A C 1
ATOM 1352 O O . ALA A 1 180 ? -11.561 34.325 14.214 1.00 29.14 180 ALA A O 1
ATOM 1353 N N . ALA A 1 181 ? -12.716 34.447 16.164 1.00 44.44 181 ALA A N 1
ATOM 1354 C CA . ALA A 1 181 ? -14.082 34.067 15.793 1.00 44.44 181 ALA A CA 1
ATOM 1355 C C . ALA A 1 181 ? -14.702 34.835 14.609 1.00 44.44 181 ALA A C 1
ATOM 1357 O O . ALA A 1 181 ? -14.259 35.943 14.332 1.00 44.44 181 ALA A O 1
ATOM 1358 N N . LEU A 1 182 ? -15.791 34.290 14.025 1.00 26.47 182 LEU A N 1
ATOM 1359 C CA . LEU A 1 182 ? -17.031 35.008 13.639 1.00 26.47 182 LEU A CA 1
ATOM 1360 C C . LEU A 1 182 ? -18.127 34.047 13.075 1.00 26.47 182 LEU A C 1
ATOM 1362 O O . LEU A 1 182 ? -17.902 33.447 12.033 1.00 26.47 182 LEU A O 1
ATOM 1366 N N . TYR A 1 183 ? -19.311 34.015 13.733 1.00 28.23 183 TYR A N 1
ATOM 1367 C CA . TYR A 1 183 ? -20.678 33.626 13.259 1.00 28.23 183 TYR A CA 1
ATOM 1368 C C . TYR A 1 183 ? -20.924 32.179 12.731 1.00 28.23 183 TYR A C 1
ATOM 1370 O O . TYR A 1 183 ? -20.136 31.676 11.951 1.00 28.23 183 TYR A O 1
ATOM 1378 N N . SER A 1 184 ? -22.019 31.435 12.964 1.00 30.78 184 SER A N 1
ATOM 1379 C CA . SER A 1 184 ? -23.241 31.499 13.790 1.00 30.78 184 SER A CA 1
ATOM 1380 C C . SER A 1 184 ? -23.980 30.148 13.702 1.00 30.78 184 SER A C 1
ATOM 1382 O O . SER A 1 184 ? -23.742 29.365 12.786 1.00 30.78 184 SER A O 1
ATOM 1384 N N . THR A 1 185 ? -24.872 29.902 14.662 1.00 48.84 185 THR A N 1
ATOM 1385 C CA . THR A 1 185 ? -25.731 28.715 14.839 1.00 48.84 185 THR A CA 1
ATOM 1386 C C . THR A 1 185 ? -26.887 28.623 13.822 1.00 48.84 185 THR A C 1
ATOM 1388 O O . THR A 1 185 ? -27.312 29.639 13.282 1.00 48.84 185 THR A O 1
ATOM 1391 N N . GLU A 1 186 ? -27.435 27.403 13.701 1.00 35.47 186 GLU A N 1
ATOM 1392 C CA . GLU A 1 186 ? -28.634 26.925 12.969 1.00 35.47 186 GLU A CA 1
ATOM 1393 C C . GLU A 1 186 ? -28.354 26.413 11.540 1.00 35.47 186 GLU A C 1
ATOM 1395 O O . GLU A 1 186 ? -27.789 27.105 10.709 1.00 35.47 186 GLU A O 1
ATOM 1400 N N . THR A 1 187 ? -28.706 25.185 11.142 1.00 35.53 187 THR A N 1
ATOM 1401 C CA . THR A 1 187 ? -30.001 24.511 11.304 1.00 35.53 187 THR A CA 1
ATOM 1402 C C . THR A 1 187 ? -29.842 22.996 11.082 1.00 35.53 187 THR A C 1
ATOM 1404 O O . THR A 1 187 ? -29.054 22.548 10.256 1.00 35.53 187 THR A O 1
ATOM 1407 N N . THR A 1 188 ? -30.624 22.237 11.845 1.00 37.53 188 THR A N 1
ATOM 1408 C CA . THR A 1 188 ? -31.015 20.821 11.735 1.00 37.53 188 THR A CA 1
ATOM 1409 C C . THR A 1 188 ? -30.808 20.087 10.401 1.00 37.53 188 THR A C 1
ATOM 1411 O O . THR A 1 188 ? -31.228 20.573 9.353 1.00 37.53 188 THR A O 1
ATOM 1414 N N . GLY A 1 189 ? -30.431 18.805 10.489 1.00 35.84 189 GLY A N 1
ATOM 1415 C CA . GLY A 1 189 ? -30.992 17.783 9.600 1.00 35.84 189 GLY A CA 1
ATOM 1416 C C . GLY A 1 189 ? -30.024 16.713 9.109 1.00 35.84 189 GLY A C 1
ATOM 1417 O O . GLY A 1 189 ? -29.162 16.972 8.284 1.00 35.84 189 GLY A O 1
ATOM 1418 N N . THR A 1 190 ? -30.314 15.477 9.518 1.00 34.25 190 THR A N 1
ATOM 1419 C CA . THR A 1 190 ? -29.864 14.196 8.948 1.00 34.25 190 THR A CA 1
ATOM 1420 C C . THR A 1 190 ? -28.450 13.733 9.312 1.00 34.25 190 THR A C 1
ATOM 1422 O O . THR A 1 190 ? -27.443 14.169 8.769 1.00 34.25 190 THR A O 1
ATOM 1425 N N . VAL A 1 191 ? -28.407 12.734 10.202 1.00 48.28 191 VAL A N 1
ATOM 1426 C CA . VAL A 1 191 ? -27.324 11.747 10.291 1.00 48.28 191 VAL A CA 1
ATOM 1427 C C . VAL A 1 191 ? -27.378 10.929 9.000 1.00 48.28 191 VAL A C 1
ATOM 1429 O O . VAL A 1 191 ? -27.991 9.866 8.923 1.00 48.28 191 VAL A O 1
ATOM 1432 N N . GLY A 1 192 ? -26.841 11.515 7.937 1.00 41.59 192 GLY A N 1
ATOM 1433 C CA . GLY A 1 192 ? -26.671 10.911 6.633 1.00 41.59 192 GLY A CA 1
ATOM 1434 C C . GLY A 1 192 ? -25.205 10.570 6.464 1.00 41.59 192 GLY A C 1
ATOM 1435 O O . GLY A 1 192 ? -24.332 11.415 6.594 1.00 41.59 192 GLY A O 1
ATOM 1436 N N . SER A 1 193 ? -24.950 9.296 6.223 1.00 57.78 193 SER A N 1
ATOM 1437 C CA . SER A 1 193 ? -23.673 8.741 5.807 1.00 57.78 193 SER A CA 1
ATOM 1438 C C . SER A 1 193 ? -23.129 9.517 4.594 1.00 57.78 193 SER A C 1
ATOM 1440 O O . SER A 1 193 ? -23.456 9.158 3.465 1.00 57.78 193 SER A O 1
ATOM 1442 N N . ASP A 1 194 ? -22.325 10.567 4.811 1.00 50.69 194 ASP A N 1
ATOM 1443 C CA . ASP A 1 194 ? -21.675 11.370 3.759 1.00 50.69 194 ASP A CA 1
ATOM 1444 C C . ASP A 1 194 ? -20.542 10.564 3.105 1.00 50.69 194 ASP A C 1
ATOM 1446 O O . ASP A 1 194 ? -19.344 10.835 3.204 1.00 50.69 194 ASP A O 1
ATOM 1450 N N . TRP A 1 195 ? -20.945 9.486 2.438 1.00 59.34 195 TRP A N 1
ATOM 1451 C CA . TRP A 1 195 ? -20.124 8.793 1.471 1.00 59.34 195 TRP A CA 1
ATOM 1452 C C . TRP A 1 195 ? -20.010 9.705 0.260 1.00 59.34 195 TRP A C 1
ATOM 1454 O O . TRP A 1 195 ? -20.992 9.961 -0.438 1.00 59.34 195 TRP A O 1
ATOM 1464 N N . ASP A 1 196 ? -18.791 10.160 -0.014 1.00 67.44 196 ASP A N 1
ATOM 1465 C CA . ASP A 1 196 ? -18.427 10.827 -1.263 1.00 67.44 196 ASP A CA 1
ATOM 1466 C C . ASP A 1 196 ? -18.416 9.797 -2.402 1.00 67.44 196 ASP A C 1
ATOM 1468 O O . ASP A 1 196 ? -17.378 9.400 -2.943 1.00 67.44 196 ASP A O 1
ATOM 1472 N N . TRP A 1 197 ? -19.620 9.323 -2.725 1.00 70.31 197 TRP A N 1
ATOM 1473 C CA . TRP A 1 197 ? -19.900 8.278 -3.693 1.00 70.31 197 TRP A CA 1
ATOM 1474 C C . TRP A 1 197 ? -19.322 8.613 -5.057 1.00 70.31 197 TRP A C 1
ATOM 1476 O O . TRP A 1 197 ? -19.012 7.698 -5.799 1.00 70.31 197 TRP A O 1
ATOM 1486 N N . LYS A 1 198 ? -19.131 9.897 -5.382 1.00 57.16 198 LYS A N 1
ATOM 1487 C CA . LYS A 1 198 ? -18.588 10.352 -6.664 1.00 57.16 198 LYS A CA 1
ATOM 1488 C C . LYS A 1 198 ? -17.131 9.934 -6.838 1.00 57.16 198 LYS A C 1
ATOM 1490 O O . LYS A 1 198 ? -16.767 9.450 -7.905 1.00 57.16 198 LYS A O 1
ATOM 1495 N N . SER A 1 199 ? -16.315 10.059 -5.789 1.00 53.19 199 SER A N 1
ATOM 1496 C CA . SER A 1 199 ? -14.911 9.626 -5.830 1.00 53.19 199 SER A CA 1
ATOM 1497 C C . SER A 1 199 ? -14.786 8.101 -5.867 1.00 53.19 199 SER A C 1
ATOM 1499 O O . SER A 1 199 ? -14.014 7.573 -6.666 1.00 53.19 199 SER A O 1
ATOM 1501 N N . THR A 1 200 ? -15.604 7.397 -5.076 1.00 62.75 200 THR A N 1
ATOM 1502 C CA . THR A 1 200 ? -15.646 5.926 -5.018 1.00 62.75 200 THR A CA 1
ATOM 1503 C C . THR A 1 200 ? -16.199 5.318 -6.308 1.00 62.75 200 THR A C 1
ATOM 1505 O O . THR A 1 200 ? -15.632 4.361 -6.825 1.00 62.75 200 THR A O 1
ATOM 1508 N N . LEU A 1 201 ? -17.252 5.898 -6.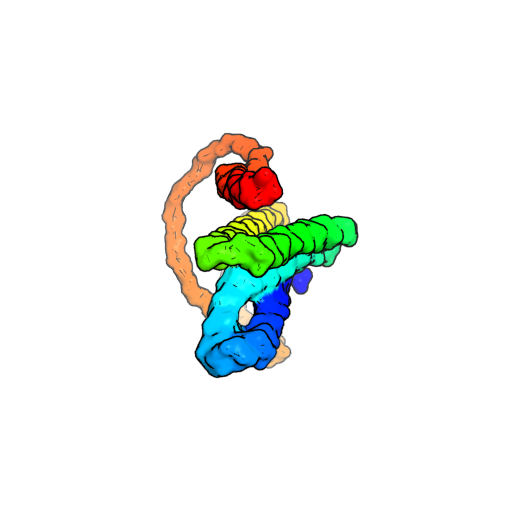893 1.00 65.44 201 LEU A N 1
ATOM 1509 C CA . LEU A 1 201 ? -17.740 5.512 -8.219 1.00 65.44 201 LEU A CA 1
ATOM 1510 C C . LEU A 1 201 ? -16.719 5.834 -9.296 1.00 65.44 201 LEU A C 1
ATOM 1512 O O . LEU A 1 201 ? -16.558 5.025 -10.193 1.00 65.44 201 LEU A O 1
ATOM 1516 N N . GLY A 1 202 ? -15.991 6.947 -9.200 1.00 63.75 202 GLY A N 1
ATOM 1517 C CA . GLY A 1 202 ? -14.898 7.245 -10.122 1.00 63.75 202 GLY A CA 1
ATOM 1518 C C . GLY A 1 202 ? -13.812 6.167 -10.096 1.00 63.75 202 GLY A C 1
ATOM 1519 O O . GLY A 1 202 ? -13.393 5.694 -11.149 1.00 63.75 202 GLY A O 1
ATOM 1520 N N . THR A 1 203 ? -13.409 5.712 -8.906 1.00 61.84 203 THR A N 1
ATOM 1521 C CA . THR A 1 203 ? -12.421 4.628 -8.769 1.00 61.84 203 THR A CA 1
ATOM 1522 C C . THR A 1 203 ? -12.978 3.287 -9.237 1.00 61.84 203 THR A C 1
ATOM 1524 O O . THR A 1 203 ? -12.286 2.567 -9.945 1.00 61.84 203 THR A O 1
ATOM 1527 N N . ILE A 1 204 ? -14.229 2.958 -8.903 1.00 69.81 204 ILE A N 1
ATOM 1528 C CA . ILE A 1 204 ? -14.883 1.714 -9.338 1.00 69.81 204 ILE A CA 1
ATOM 1529 C C . ILE A 1 204 ? -15.097 1.700 -10.855 1.00 69.81 204 ILE A C 1
ATOM 1531 O O . ILE A 1 204 ? -14.803 0.699 -11.494 1.00 69.81 204 ILE A O 1
ATOM 1535 N N . LEU A 1 205 ? -15.561 2.798 -11.452 1.00 66.62 205 LEU A N 1
ATOM 1536 C CA . LEU A 1 205 ? -15.739 2.925 -12.900 1.00 66.62 205 LEU A CA 1
ATOM 1537 C C . LEU A 1 205 ? -14.400 2.874 -13.629 1.00 66.62 205 LEU A C 1
ATOM 1539 O O . LEU A 1 205 ? -14.320 2.258 -14.683 1.00 66.62 205 LEU A O 1
ATOM 1543 N N . PHE A 1 206 ? -13.343 3.458 -13.062 1.00 66.25 206 PHE A N 1
ATOM 1544 C CA . PHE A 1 206 ? -11.996 3.330 -13.608 1.00 66.25 206 PHE A CA 1
ATOM 1545 C C . PHE A 1 206 ? -11.480 1.886 -13.526 1.00 66.25 206 PHE A C 1
ATOM 1547 O O . PHE A 1 206 ? -10.960 1.368 -14.510 1.00 66.25 206 PHE A O 1
ATOM 1554 N N . LEU A 1 207 ? -11.688 1.203 -12.395 1.00 66.62 207 LEU A N 1
ATOM 1555 C CA . LEU A 1 207 ? -11.363 -0.219 -12.231 1.00 66.62 207 LEU A CA 1
ATOM 1556 C C . LEU A 1 207 ? -12.146 -1.101 -13.212 1.00 66.62 207 LEU A C 1
ATOM 1558 O O . LEU A 1 207 ? -11.571 -2.008 -13.804 1.00 66.62 207 LEU A O 1
ATOM 1562 N N . LEU A 1 208 ? -13.435 -0.819 -13.418 1.00 71.62 208 LEU A N 1
ATOM 1563 C CA . LEU A 1 208 ? -14.282 -1.518 -14.385 1.00 71.62 208 LEU A CA 1
ATOM 1564 C C . LEU A 1 208 ? -13.873 -1.218 -15.828 1.00 71.62 208 LEU A C 1
ATOM 1566 O O . LEU A 1 208 ? -13.857 -2.130 -16.643 1.00 71.62 208 LEU A O 1
ATOM 1570 N N . PHE A 1 209 ? -13.504 0.023 -16.146 1.00 72.75 209 PHE A N 1
ATOM 1571 C CA . PHE A 1 209 ? -12.981 0.402 -17.458 1.00 72.75 209 PHE A CA 1
ATOM 1572 C C . PHE A 1 209 ? -11.678 -0.337 -17.765 1.00 72.75 209 PHE A C 1
ATOM 1574 O O . PHE A 1 209 ? -11.537 -0.901 -18.846 1.00 72.75 209 PHE A O 1
ATOM 1581 N N . ILE A 1 210 ? -10.751 -0.392 -16.804 1.00 65.44 210 ILE A N 1
ATOM 1582 C CA . ILE A 1 210 ? -9.513 -1.169 -16.921 1.00 65.44 210 ILE A CA 1
ATOM 1583 C C . ILE A 1 210 ? -9.846 -2.655 -17.097 1.00 65.44 210 ILE A C 1
ATOM 1585 O O . ILE A 1 210 ? -9.358 -3.271 -18.037 1.00 65.44 210 ILE A O 1
ATOM 1589 N N . ALA A 1 211 ? -10.718 -3.223 -16.260 1.00 65.44 211 ALA A N 1
ATOM 1590 C CA . ALA A 1 211 ? -11.122 -4.625 -16.363 1.00 65.44 211 ALA A CA 1
ATOM 1591 C C . ALA A 1 211 ? -11.787 -4.955 -17.712 1.00 65.44 211 ALA A C 1
ATOM 1593 O O . ALA A 1 211 ? -11.528 -6.014 -18.275 1.00 65.44 211 ALA A O 1
ATOM 1594 N N . PHE A 1 212 ? -12.602 -4.046 -18.252 1.00 66.44 212 PHE A N 1
ATOM 1595 C CA . PHE A 1 212 ? -13.251 -4.199 -19.552 1.00 66.44 212 PHE A CA 1
ATOM 1596 C C . PHE A 1 212 ? -12.252 -4.110 -20.711 1.00 66.44 212 PHE A C 1
ATOM 1598 O O . PHE A 1 212 ? -12.282 -4.961 -21.590 1.00 66.44 212 PHE A O 1
ATOM 1605 N N . ASN A 1 213 ? -11.314 -3.157 -20.680 1.00 57.69 213 ASN A N 1
ATOM 1606 C CA . ASN A 1 213 ? -10.240 -3.073 -21.680 1.00 57.69 213 ASN A CA 1
ATOM 1607 C C . ASN A 1 213 ? -9.337 -4.315 -21.645 1.00 57.69 213 ASN A C 1
ATOM 1609 O O . ASN A 1 213 ? -8.934 -4.821 -22.689 1.00 57.69 213 ASN A O 1
ATOM 1613 N N . ILE A 1 214 ? -9.044 -4.835 -20.451 1.00 57.09 214 ILE A N 1
ATOM 1614 C CA . ILE A 1 214 ? -8.326 -6.102 -20.274 1.00 57.09 214 ILE A CA 1
ATOM 1615 C C . ILE A 1 214 ? -9.111 -7.259 -20.913 1.00 57.09 214 ILE A C 1
ATOM 1617 O O . ILE A 1 214 ? -8.526 -8.080 -21.611 1.00 57.09 214 ILE A O 1
ATOM 1621 N N . LEU A 1 215 ? -10.431 -7.312 -20.712 1.00 56.56 215 LEU A N 1
ATOM 1622 C CA . LEU A 1 215 ? -11.290 -8.370 -21.246 1.00 56.56 215 LEU A CA 1
ATOM 1623 C C . LEU A 1 215 ? -11.438 -8.305 -22.776 1.00 56.56 215 LEU A C 1
ATOM 1625 O O . LEU A 1 215 ? -11.367 -9.345 -23.421 1.00 56.56 215 LEU A O 1
ATOM 1629 N N . GLU A 1 216 ? -11.586 -7.109 -23.355 1.00 51.78 216 GLU A N 1
ATOM 1630 C CA . GLU A 1 216 ? -11.611 -6.907 -24.814 1.00 51.78 216 GLU A CA 1
ATOM 1631 C C . GLU A 1 216 ? -10.288 -7.275 -25.492 1.00 51.78 216 GLU A C 1
ATOM 1633 O O . GLU A 1 216 ? -10.287 -7.629 -26.661 1.00 51.78 216 GLU A O 1
ATOM 1638 N N . THR A 1 217 ? -9.159 -7.210 -24.781 1.00 47.03 217 THR A N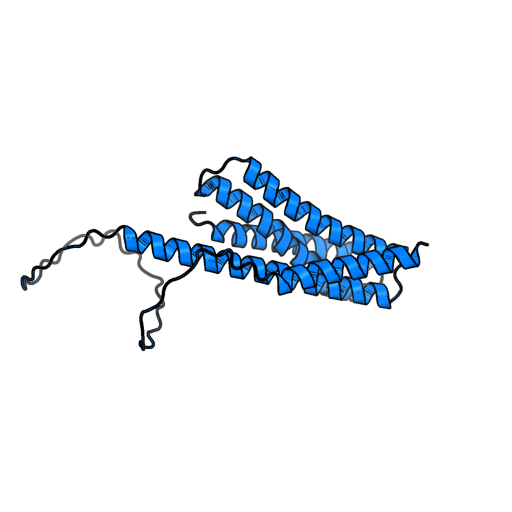 1
ATOM 1639 C CA . THR A 1 217 ? -7.850 -7.568 -25.356 1.00 47.03 217 THR A CA 1
ATOM 1640 C C . THR A 1 217 ? -7.618 -9.089 -25.380 1.00 47.03 217 THR A C 1
ATOM 1642 O O . THR A 1 217 ? -6.745 -9.572 -26.098 1.00 47.03 217 THR A O 1
ATOM 1645 N N . ILE A 1 218 ? -8.370 -9.855 -24.580 1.00 47.41 218 ILE A N 1
ATOM 1646 C CA . ILE A 1 218 ? -8.210 -11.312 -24.407 1.00 47.41 218 ILE A CA 1
ATOM 1647 C C . ILE A 1 218 ? -9.217 -12.116 -25.262 1.00 47.41 218 ILE A C 1
ATOM 1649 O O . ILE A 1 218 ? -9.005 -13.311 -25.480 1.00 47.41 218 ILE A O 1
ATOM 1653 N N . LEU A 1 219 ? -10.290 -11.480 -25.747 1.00 47.28 219 LEU A N 1
ATOM 1654 C CA . LEU A 1 219 ? -11.319 -12.056 -26.630 1.00 47.28 219 LEU A CA 1
ATOM 1655 C C . LEU A 1 219 ? -11.073 -11.701 -28.101 1.00 47.28 219 LEU A C 1
ATOM 1657 O O . LEU A 1 219 ? -11.363 -12.576 -28.948 1.00 47.28 219 LEU A O 1
#

Sequence (219 aa):
MDELEDGIVYGAACGLGFGATENVMYGLTEGLAAAGFAGMAFLIVIRTVSSILLHLVTTSYTGHGIARYMVNGEPFTVVLKYYLIAVVVHATWNLAAVYSLLFGSETGAYLIFLFSIILAISGLQLAKRRIAALDGTAAIQVNESLPLAGSAWDGDSKWNRESLWDSKRDRGQSSASQAAALYSTETTGTVGSDWDWKSTLGTILFLLFIAFNILETIL

Secondary structure (DSSP, 8-state):
--SHHHHHHHHHHHHHHHHHHHHHHHIIIIIHHHHHHHHHHHHHHHHIIIIIHHHHHHHHHHHHHHHHHHHS---THHHHHHHHHHHHHHHHHHHHHHHHHHH--HHHHHHHHHHHHHHHHHHHHHHHHHHHHHHHHHHHHHHHS-------------------TTS-----------------------------HHHHHHHHHHHHHHHHHHHHHH-

pLDDT: mean 73.71, std 23.08, range [26.47, 97.19]

Radius of gyration: 25.32 Å; chains: 1; bounding box: 55×49×77 Å